Protein 7HLL (pdb70)

Solvent-accessible surface area: 9144 Å² total; per-residue (Å²): 51,164,45,90,146,46,55,40,123,0,13,2,26,109,79,0,5,13,24,101,12,58,15,35,199,89,82,27,63,2,104,28,3,140,81,94,58,143,59,91,117,45,179,59,18,1,60,67,45,1,5,0,0,0,35,51,131,23,71,71,31,106,10,0,3,22,0,28,6,64,150,16,82,12,3,18,0,0,0,0,49,42,92,9,93,33,79,36,148,30,72,20,4,33,126,65,0,1,3,0,0,37,18,143,137,139,57,27,36,0,0,32,74,116,96,54,90,17,167,39,170,56,87,9,52,49,0,0,0,12,0,20,44,122,62,7,32,0,4,0,20,4,47,60,43,174,12,45,108,20,46,54,12,70,159,20,110,9,80,20,46,0,6,0,0,3,13,0,6,82,42,196,82,61,33,3,54,25,34,2,86,13,20,120,113

Nearest PDB structures (foldseek):
  7hla-assembly1_B  TM=1.005E+00  e=4.750E-41  Mus musculus
  7hmz-assembly1_B  TM=1.005E+00  e=4.604E-40  Mus musculus
  3zo0-assembly1_B-2  TM=1.002E+00  e=6.953E-39  Mus musculus
  8ih4-assembly1_B  TM=9.624E-01  e=3.471E-22  Homo sapiens
  8hjt-assembly1_B  TM=9.440E-01  e=6.385E-22  Vicugna pacos

Sequence (185 aa):
HHHHHHMVHITLDRRNTANSWLIISKDRRQVRMMGDTHQNVSDNKERFSNYPMVLGAQRFSSSSGKMYWEVDVTQKEAWDLGVVCRRDSVQRKGQFSSLSPENGFWTIWLWQDSYEEAGTSPQTTLHIQVPPCQQIGIFVDYEAGVVSFYNITDHGSLIYTFSECVFAGPLRPFFNVGFNYSGGNAAPLKLCPL

Secondary structure (DSSP, 8-state):
---GGGB----B-GGGS-TTEEE-TTS-EEEE-SS--SPPP-TTS-SSSSEEEBS--BSSSEEEEEEE-TT-S-EEEEEEETT---SS-----GGGTEEEEEEETTEEEE--SS-EE---SS--SEEEEEEETTTTEEEEEETTTTTEEEEEE-S----S-EEEEEE----TTSS--PPEEEPP-

B-factor: mean 12.96, std 6.51, range [6.39, 53.27]

Radius of gyration: 15.18 Å; Cα contacts (8 Å, |Δi|>4): 465; chains: 1; bounding box: 38×35×40 Å

Foldseek 3Di:
DPQCVQEDDWFWDVLQFAQQWDADPRRFKI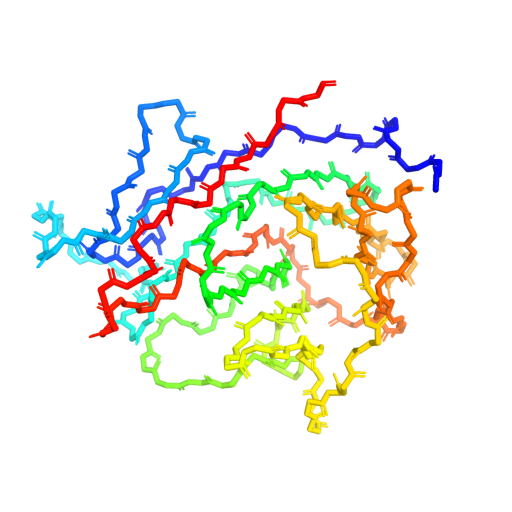WGHPDGNPDDHDQNYQHPAGKTWTPDWDQAAKYKFKKFQPQAQKKKWAKFASPAHRYDDDAQELVRTHFIWMHHPNFIWTRHVVIHGWDDPDDARMKMWMDHNVQQKIWIFRVVVVGHTTDIDGPRDNVHIMIIMIGQGDCPPVRSRDMMGTDDD

Structure (mmCIF, N/CA/C/O backbone):
data_7HLL
#
_entry.id   7HLL
#
_cell.length_a   95.378
_cell.length_b   95.378
_cell.length_c   45.818
_cell.angle_alpha   90.000
_cell.angle_beta   90.000
_cell.angle_gamma   90.000
#
_symmetry.space_group_name_H-M   'I 4'
#
loop_
_entity.id
_entity.type
_entity.pdbx_description
1 polymer 'E3 ubiquitin-protein ligase TRIM21'
2 non-polymer 1,2-ETHANEDIOL
3 non-polymer 4-[(2-methylsulfonylimidazol-1-yl)methyl]-1,3-thiazole
4 non-polymer 'SULFATE ION'
5 water water
#
loop_
_atom_site.group_PDB
_atom_site.id
_atom_site.type_symbol
_atom_site.label_atom_id
_atom_site.label_alt_id
_atom_site.label_comp_id
_atom_site.label_asym_id
_atom_site.label_entity_id
_atom_site.label_seq_id
_atom_site.pdbx_PDB_ins_code
_atom_site.Cartn_x
_atom_site.Cartn_y
_atom_site.Cartn_z
_atom_site.occupancy
_atom_site.B_iso_or_equiv
_atom_site.auth_seq_id
_atom_site.auth_comp_id
_atom_site.auth_asym_id
_atom_site.auth_atom_id
_atom_site.pdbx_PDB_model_num
ATOM 1 N N . HIS A 1 2 ? -13.382 -12.427 -9.925 1.00 37.77 8 HIS B N 1
ATOM 2 C CA . HIS A 1 2 ? -12.869 -13.231 -11.098 1.00 36.01 8 HIS B CA 1
ATOM 3 C C . HIS A 1 2 ? -11.689 -12.502 -11.751 1.00 33.48 8 HIS B C 1
ATOM 4 O O . HIS A 1 2 ? -11.478 -11.299 -11.457 1.00 33.92 8 HIS B O 1
ATOM 11 N N . HIS A 1 3 ? -10.975 -13.186 -12.642 1.00 31.47 9 HIS B N 1
ATOM 12 C CA . HIS A 1 3 ? -9.817 -12.624 -13.380 1.00 30.28 9 HIS B CA 1
ATOM 13 C C . HIS A 1 3 ? -10.039 -12.715 -14.895 1.00 26.85 9 HIS B C 1
ATOM 14 O O . HIS A 1 3 ? -9.044 -12.883 -15.617 1.00 28.00 9 HIS B O 1
ATOM 21 N N . HIS A 1 4 ? -11.282 -12.527 -15.376 1.00 21.18 10 HIS B N 1
ATOM 22 C CA . HIS A 1 4 ? -11.645 -12.682 -16.815 1.00 17.95 10 HIS B CA 1
ATOM 23 C C . HIS A 1 4 ? -11.615 -11.343 -17.557 1.00 19.36 10 HIS B C 1
ATOM 24 O O . HIS A 1 4 ? -11.769 -11.333 -18.795 1.00 17.17 10 HIS B O 1
ATOM 31 N N . HIS A 1 5 ? -11.358 -10.241 -16.865 1.00 20.86 11 HIS B N 1
ATOM 32 C CA . HIS A 1 5 ? -11.491 -8.878 -17.423 1.00 21.18 11 HIS B CA 1
ATOM 33 C C . HIS A 1 5 ? -10.615 -8.673 -18.658 1.00 19.82 11 HIS B C 1
ATOM 34 O O . HIS A 1 5 ? -11.072 -7.945 -19.549 1.00 21.87 11 HIS B O 1
ATOM 41 N N . HIS A 1 6 ? -9.426 -9.296 -18.749 1.00 19.44 12 HIS B N 1
ATOM 42 C CA . HIS A 1 6 ? -8.477 -9.127 -19.873 1.00 21.46 12 HIS B CA 1
ATOM 43 C C . HIS A 1 6 ? -9.016 -9.745 -21.170 1.00 19.50 12 HIS B C 1
ATOM 44 O O . HIS A 1 6 ? -8.441 -9.478 -22.216 1.00 22.08 12 HIS B O 1
ATOM 51 N N . HIS A 1 7 ? -10.088 -10.566 -21.145 1.00 16.39 13 HIS B N 1
ATOM 52 C CA . HIS A 1 7 ? -10.779 -11.100 -22.353 1.00 14.11 13 HIS B CA 1
ATOM 53 C C . HIS A 1 7 ? -11.874 -10.153 -22.826 1.00 13.02 13 HIS B C 1
ATOM 54 O O . HIS A 1 7 ? -12.661 -10.575 -23.673 1.00 12.68 13 HIS B O 1
ATOM 61 N N . MET A 1 8 ? -11.933 -8.936 -22.300 1.00 13.49 14 MET B N 1
ATOM 62 C CA . MET A 1 8 ? -12.975 -7.950 -22.676 1.00 14.71 14 MET B CA 1
ATOM 63 C C . MET A 1 8 ? -13.064 -7.820 -24.183 1.00 14.44 14 MET B C 1
ATOM 64 O O . MET A 1 8 ? -12.009 -7.619 -24.881 1.00 17.40 14 MET B O 1
ATOM 69 N N . VAL A 1 9 ? -14.269 -7.822 -24.706 1.00 12.64 15 VAL B N 1
ATOM 70 C CA . VAL A 1 9 ? -14.538 -7.560 -26.142 1.00 13.74 15 VAL B CA 1
ATOM 71 C C . VAL A 1 9 ? -15.513 -6.388 -26.210 1.00 13.29 15 VAL B C 1
ATOM 72 O O . VAL A 1 9 ? -16.402 -6.265 -25.358 1.00 14.28 15 VAL B O 1
ATOM 76 N N . HIS A 1 10 ? -15.420 -5.594 -27.270 1.00 13.39 16 HIS B N 1
ATOM 77 C CA . HIS A 1 10 ? -16.307 -4.441 -27.514 1.00 14.00 16 HIS B CA 1
ATOM 78 C C . HIS A 1 10 ? -17.527 -4.903 -28.303 1.00 13.38 16 HIS B C 1
ATOM 79 O O . HIS A 1 10 ? -17.429 -5.206 -29.489 1.00 19.12 16 HIS B O 1
ATOM 86 N N . ILE A 1 11 ? -18.646 -5.073 -27.616 1.00 11.12 17 ILE B N 1
ATOM 87 C CA . ILE A 1 11 ? -19.907 -5.536 -28.242 1.00 11.08 17 ILE B CA 1
ATOM 88 C C . ILE A 1 11 ? -20.696 -4.321 -28.759 1.00 11.01 17 ILE B C 1
ATOM 89 O O . ILE A 1 11 ? -20.785 -3.314 -28.089 1.00 11.63 17 ILE B O 1
ATOM 94 N N . THR A 1 12 ? -21.302 -4.507 -29.907 1.00 10.39 18 THR B N 1
ATOM 95 C CA . THR A 1 12 ? -22.285 -3.529 -30.438 1.00 11.69 18 THR B CA 1
ATOM 96 C C . THR A 1 12 ? -23.534 -4.285 -30.841 1.00 11.67 18 THR B C 1
ATOM 97 O O . THR A 1 12 ? -23.489 -5.500 -31.156 1.00 12.77 18 THR B O 1
ATOM 101 N N . LEU A 1 13 ? -24.667 -3.589 -30.820 1.00 10.37 19 LEU B N 1
ATOM 102 C CA . LEU A 1 13 ? -25.984 -4.202 -31.116 1.00 10.07 19 LEU B CA 1
ATOM 103 C C . LEU A 1 13 ? -26.237 -4.213 -32.613 1.00 10.70 19 LEU B C 1
ATOM 104 O O . LEU A 1 13 ? -25.919 -3.200 -33.308 1.00 12.23 19 LEU B O 1
ATOM 109 N N . ASP A 1 14 ? -26.837 -5.254 -33.125 1.00 9.39 20 ASP B N 1
ATOM 110 C CA . ASP A 1 14 ? -27.199 -5.404 -34.550 1.00 10.01 20 ASP B CA 1
ATOM 111 C C . ASP A 1 14 ? -28.692 -5.016 -34.728 1.00 10.73 20 ASP B C 1
ATOM 112 O O . ASP A 1 14 ? -29.587 -5.820 -34.454 1.00 10.15 20 ASP B O 1
ATOM 117 N N A ARG A 1 15 ? -28.907 -3.778 -35.211 0.25 11.46 21 ARG B N 1
ATOM 118 N N B ARG A 1 15 ? -28.940 -3.777 -35.182 0.25 11.97 21 ARG B N 1
ATOM 119 C CA A ARG A 1 15 ? -30.237 -3.154 -35.481 0.25 12.56 21 ARG B CA 1
ATOM 120 C CA B ARG A 1 15 ? -30.312 -3.211 -35.351 0.25 13.27 21 ARG B CA 1
ATOM 121 C C A ARG A 1 15 ? -31.144 -4.090 -36.261 0.25 11.97 21 ARG B C 1
ATOM 122 C C B ARG A 1 15 ? -31.167 -4.102 -36.256 0.25 12.45 21 ARG B C 1
ATOM 123 O O A ARG A 1 15 ? -32.369 -4.082 -36.020 0.25 11.94 21 ARG B O 1
ATOM 124 O O B ARG A 1 15 ? -32.400 -4.121 -36.069 0.25 12.27 21 ARG B O 1
ATOM 139 N N . ASN A 1 16 ? -30.575 -4.829 -37.203 1.00 11.20 22 ASN B N 1
ATOM 140 C CA . ASN A 1 16 ? -31.366 -5.655 -38.116 1.00 12.88 22 ASN B CA 1
ATOM 141 C C . ASN A 1 16 ? -32.054 -6.816 -37.420 1.00 10.93 22 ASN B C 1
ATOM 142 O O . ASN A 1 16 ? -33.041 -7.342 -37.944 1.00 11.15 22 ASN B O 1
ATOM 147 N N . THR A 1 17 ? -31.533 -7.244 -36.239 1.00 9.18 23 THR B N 1
ATOM 148 C CA . THR A 1 17 ? -32.077 -8.374 -35.467 1.00 9.24 23 THR B CA 1
ATOM 149 C C . THR A 1 17 ? -33.125 -7.896 -34.469 1.00 8.93 23 THR B C 1
ATOM 150 O O . THR A 1 17 ? -33.801 -8.743 -33.866 1.00 9.59 23 THR B O 1
ATOM 154 N N . ALA A 1 18 ? -33.193 -6.605 -34.230 1.00 9.24 24 ALA B N 1
ATOM 155 C CA . ALA A 1 18 ? -33.996 -6.054 -33.113 1.00 9.46 24 ALA B CA 1
ATOM 156 C C . ALA A 1 18 ? -35.483 -6.245 -33.392 1.00 9.23 24 ALA B C 1
ATOM 157 O O . ALA A 1 18 ? -35.976 -5.958 -34.528 1.00 10.66 24 ALA B O 1
ATOM 159 N N . ASN A 1 19 ? -36.242 -6.565 -32.380 1.00 9.06 25 ASN B N 1
ATOM 160 C CA . ASN A 1 19 ? -37.699 -6.355 -32.431 1.00 8.95 25 ASN B CA 1
ATOM 161 C C . ASN A 1 19 ? -37.989 -4.912 -32.866 1.00 8.27 25 ASN B C 1
ATOM 162 O O . ASN A 1 19 ? -37.289 -3.979 -32.527 1.00 8.49 25 ASN B O 1
ATOM 167 N N . SER A 1 20 ? -39.068 -4.775 -33.646 1.00 8.59 26 SER B N 1
ATOM 168 C CA . SER A 1 20 ? -39.431 -3.485 -34.275 1.00 8.94 26 SER B CA 1
ATOM 169 C C . SER A 1 20 ? -39.808 -2.410 -33.262 1.00 9.07 26 SER B C 1
ATOM 170 O O . SER A 1 20 ? -39.911 -1.238 -33.720 1.00 10.04 26 SER B O 1
ATOM 173 N N . TRP A 1 21 ? -40.017 -2.689 -31.996 1.00 8.23 27 TRP B N 1
ATOM 174 C CA . TRP A 1 21 ? -40.327 -1.664 -30.975 1.00 9.22 27 TRP B CA 1
ATOM 175 C C . TRP A 1 21 ? -39.076 -1.141 -30.262 1.00 8.41 27 TRP B C 1
ATOM 176 O O . TRP A 1 21 ? -39.196 -0.235 -29.454 1.00 9.37 27 TRP B O 1
ATOM 187 N N . LEU A 1 22 ? -37.902 -1.756 -30.539 1.00 8.57 28 LEU B N 1
ATOM 188 C CA . LEU A 1 22 ? -36.678 -1.340 -29.795 1.00 8.94 28 LEU B CA 1
ATOM 189 C C . LEU A 1 22 ? -36.056 -0.082 -30.407 1.00 9.42 28 LEU B C 1
ATOM 190 O O . LEU A 1 22 ? -36.060 0.120 -31.634 1.00 10.13 28 LEU B O 1
ATOM 195 N N . ILE A 1 23 ? -35.468 0.691 -29.539 1.00 9.38 29 ILE B N 1
ATOM 196 C CA . ILE A 1 23 ? -34.695 1.907 -29.888 1.00 10.96 29 ILE B CA 1
ATOM 197 C C . ILE A 1 23 ? -33.247 1.669 -29.462 1.00 10.76 29 ILE B C 1
ATOM 198 O O . ILE A 1 23 ? -32.966 1.548 -28.253 1.00 10.56 29 ILE B O 1
ATOM 203 N N . ILE A 1 24 ? -32.380 1.599 -30.441 1.00 12.76 30 ILE B N 1
ATOM 204 C CA . ILE A 1 24 ? -30.917 1.427 -30.205 1.00 13.01 30 ILE B CA 1
ATOM 205 C C . ILE A 1 24 ? -30.201 2.744 -30.381 1.00 13.48 30 ILE B C 1
ATOM 206 O O . ILE A 1 24 ? -30.475 3.494 -31.377 1.00 13.75 30 ILE B O 1
ATOM 211 N N . SER A 1 25 ? -29.311 3.105 -29.494 1.00 13.21 31 SER B N 1
ATOM 212 C CA . SER A 1 25 ? -28.605 4.390 -29.554 1.00 13.75 31 SER B CA 1
ATOM 213 C C . SER A 1 25 ? -27.693 4.453 -30.792 1.00 12.51 31 SER B C 1
ATOM 214 O O . SER A 1 25 ? -27.314 3.454 -31.365 1.00 12.29 31 SER B O 1
ATOM 217 N N . LYS A 1 26 ? -27.287 5.703 -31.122 1.00 15.12 32 LYS B N 1
ATOM 218 C CA . LYS A 1 26 ? -26.366 5.939 -32.261 1.00 14.31 32 LYS B CA 1
ATOM 219 C C . LYS A 1 26 ? -25.103 5.086 -32.125 1.00 13.44 32 LYS B C 1
ATOM 220 O O . LYS A 1 26 ? -24.647 4.572 -33.141 1.00 14.28 32 LYS B O 1
ATOM 226 N N . ASP A 1 27 ? -24.514 5.036 -30.938 1.00 13.57 33 ASP B N 1
ATOM 227 C CA . ASP A 1 27 ? -23.256 4.253 -30.765 1.00 13.15 33 ASP B CA 1
ATOM 228 C C . ASP A 1 27 ? -23.510 2.723 -30.770 1.00 12.15 33 ASP B C 1
ATOM 229 O O . ASP A 1 27 ? -22.518 1.958 -30.678 1.00 11.88 33 ASP B O 1
ATOM 234 N N . ARG A 1 28 ? -24.750 2.259 -30.862 1.00 11.05 34 ARG B N 1
ATOM 235 C CA . ARG A 1 28 ? -25.113 0.820 -30.839 1.00 11.02 34 ARG B CA 1
ATOM 236 C C . ARG A 1 28 ? -24.679 0.159 -29.528 1.00 9.52 34 ARG B C 1
ATOM 237 O O . ARG A 1 28 ? -24.507 -1.096 -29.533 1.00 10.77 34 ARG B O 1
ATOM 245 N N . ARG A 1 29 ? -24.629 0.886 -28.470 1.00 9.40 35 ARG B N 1
ATOM 246 C CA . ARG A 1 29 ? -24.238 0.347 -27.159 1.00 10.13 35 ARG B CA 1
ATOM 247 C C . ARG A 1 29 ? -25.384 0.305 -26.175 1.00 10.23 35 ARG B C 1
ATOM 248 O O . ARG A 1 29 ? -25.206 -0.248 -25.075 1.00 12.10 35 ARG B O 1
ATOM 256 N N . GLN A 1 30 ? -26.526 0.934 -26.448 1.00 9.42 36 GLN B N 1
ATOM 257 C CA . GLN A 1 30 ? -27.693 0.939 -25.549 1.00 10.61 36 GLN B CA 1
ATOM 258 C C . GLN A 1 30 ? -28.943 0.551 -26.306 1.00 9.63 36 GLN B C 1
ATOM 259 O O . GLN A 1 30 ? -29.073 0.834 -27.520 1.00 10.57 36 GLN B O 1
ATOM 265 N N . VAL A 1 31 ? -29.899 -0.018 -25.591 1.00 9.08 37 VAL B N 1
ATOM 266 C CA . VAL A 1 31 ? -31.193 -0.408 -26.210 1.00 9.14 37 VAL B CA 1
ATOM 267 C C . VAL A 1 31 ? -32.274 -0.261 -25.153 1.00 9.19 37 VAL B C 1
ATOM 268 O O . VAL A 1 31 ? -32.089 -0.626 -23.980 1.00 8.81 37 VAL B O 1
ATOM 272 N N . ARG A 1 32 ? -33.422 0.262 -25.569 1.00 8.99 38 ARG B N 1
ATOM 273 C CA . ARG A 1 32 ? -34.607 0.322 -24.710 1.00 9.43 38 ARG B CA 1
ATOM 274 C C . ARG A 1 32 ? -35.866 0.018 -25.533 1.00 9.40 38 ARG B C 1
ATOM 275 O O . ARG A 1 32 ? -35.874 0.103 -26.748 1.00 9.43 38 ARG B O 1
ATOM 283 N N A MET A 1 33 ? -36.917 -0.265 -24.773 0.25 8.97 39 MET B N 1
ATOM 284 N N B MET A 1 33 ? -36.938 -0.404 -24.861 0.25 10.41 39 MET B N 1
ATOM 285 C CA A MET A 1 33 ? -38.281 -0.521 -25.288 0.25 9.42 39 MET B CA 1
ATOM 286 C CA B MET A 1 33 ? -38.218 -0.669 -25.578 0.25 11.69 39 MET B CA 1
ATOM 287 C C A MET A 1 33 ? -38.920 0.825 -25.676 0.25 9.48 39 MET B C 1
ATOM 288 C C B MET A 1 33 ? -39.005 0.632 -25.666 0.25 10.93 39 MET B C 1
ATOM 289 O O A MET A 1 33 ? -38.899 1.783 -24.900 0.25 9.54 39 MET B O 1
ATOM 290 O O B MET A 1 33 ? -39.302 1.226 -24.582 0.25 10.71 39 MET B O 1
ATOM 299 N N . GLY A 1 34 ? -39.338 0.965 -26.920 1.00 10.90 40 GLY B N 1
ATOM 300 C CA . GLY A 1 34 ? -40.142 2.145 -27.284 1.00 12.67 40 GLY B CA 1
ATOM 301 C C . GLY A 1 34 ? -41.595 1.919 -26.921 1.00 12.72 40 GLY B C 1
ATOM 302 O O . GLY A 1 34 ? -41.984 0.872 -26.479 1.00 12.90 40 GLY B O 1
ATOM 303 N N . ASP A 1 35 ? -42.380 3.010 -26.983 1.00 15.86 41 ASP B N 1
ATOM 304 C CA . ASP A 1 35 ? -43.828 2.926 -26.611 1.00 17.29 41 ASP B CA 1
ATOM 305 C C . ASP A 1 35 ? -44.650 2.542 -27.866 1.00 15.56 41 ASP B C 1
ATOM 306 O O . ASP A 1 35 ? -45.897 2.426 -27.702 1.00 15.70 41 ASP B O 1
ATOM 311 N N . THR A 1 36 ? -44.052 2.307 -29.024 1.00 12.85 42 THR B N 1
ATOM 312 C CA . THR A 1 36 ? -44.759 1.993 -30.292 1.00 12.82 42 THR B CA 1
ATOM 313 C C . THR A 1 36 ? -43.796 1.318 -31.270 1.00 10.76 42 THR B C 1
ATOM 314 O O . THR A 1 36 ? -42.509 1.319 -31.055 1.00 10.49 42 THR B O 1
ATOM 318 N N . HIS A 1 37 ? -44.281 0.840 -32.403 1.00 11.04 43 HIS B N 1
ATOM 319 C CA . HIS A 1 37 ? -43.463 0.361 -33.522 1.00 10.36 43 HIS B CA 1
ATOM 320 C C . HIS A 1 37 ? -42.530 1.491 -33.965 1.00 10.05 43 HIS B C 1
ATOM 321 O O . HIS A 1 37 ? -42.987 2.665 -34.156 1.00 10.32 43 HIS B O 1
ATOM 328 N N . GLN A 1 38 ? -41.254 1.203 -34.194 1.00 9.57 44 GLN B N 1
ATOM 329 C CA . GLN A 1 38 ? -40.230 2.225 -34.488 1.00 9.46 44 GLN B CA 1
ATOM 330 C C . GLN A 1 38 ? -40.073 2.501 -35.978 1.00 10.37 44 GLN B C 1
ATOM 331 O O . GLN A 1 38 ? -39.043 3.128 -36.365 1.00 11.93 44 GLN B O 1
ATOM 337 N N . ASN A 1 39 ? -41.014 2.077 -36.811 1.00 10.30 45 ASN B N 1
ATOM 338 C CA . ASN A 1 39 ? -41.100 2.506 -38.226 1.00 10.13 45 ASN B CA 1
ATOM 339 C C . ASN A 1 39 ? -39.989 1.910 -39.058 1.00 10.68 45 ASN B C 1
ATOM 340 O O . ASN A 1 39 ? -39.557 2.493 -40.046 1.00 12.56 45 ASN B O 1
ATOM 345 N N . VAL A 1 40 ? -39.572 0.687 -38.758 1.00 12.75 46 VAL B N 1
ATOM 346 C CA . VAL A 1 40 ? -38.595 -0.114 -39.542 1.00 13.54 46 VAL B CA 1
ATOM 347 C C . VAL A 1 40 ? -39.347 -1.145 -40.386 1.00 13.42 46 VAL B C 1
ATOM 348 O O . VAL A 1 40 ? -40.426 -1.578 -40.021 1.00 12.92 46 VAL B O 1
ATOM 352 N N . SER A 1 41 ? -38.766 -1.574 -41.493 1.00 14.17 47 SER B N 1
ATOM 353 C CA . SER A 1 41 ? -39.327 -2.668 -42.300 1.00 14.92 47 SER B CA 1
ATOM 354 C C . SER A 1 41 ? -39.116 -4.007 -41.604 1.00 12.39 47 SER B C 1
ATOM 355 O O . SER A 1 41 ? -38.146 -4.127 -40.786 1.00 13.50 47 SER B O 1
ATOM 358 N N . ASP A 1 42 ? -39.941 -4.979 -41.865 1.00 14.22 48 ASP B N 1
ATOM 359 C CA . ASP A 1 42 ? -39.785 -6.330 -41.294 1.00 13.97 48 ASP B CA 1
ATOM 360 C C . ASP A 1 42 ? -38.674 -7.047 -42.053 1.00 14.38 48 ASP B C 1
ATOM 361 O O . ASP A 1 42 ? -38.424 -6.739 -43.249 1.00 14.79 48 ASP B O 1
ATOM 366 N N . ASN A 1 43 ? -38.035 -8.036 -41.426 1.00 12.89 49 ASN B N 1
ATOM 367 C CA . ASN A 1 43 ? -37.081 -8.944 -42.078 1.00 13.26 49 ASN B CA 1
ATOM 368 C C . ASN A 1 43 ? -37.033 -10.222 -41.259 1.00 12.34 49 ASN B C 1
ATOM 369 O O . ASN A 1 43 ? -37.572 -10.306 -40.136 1.00 13.08 49 ASN B O 1
ATOM 37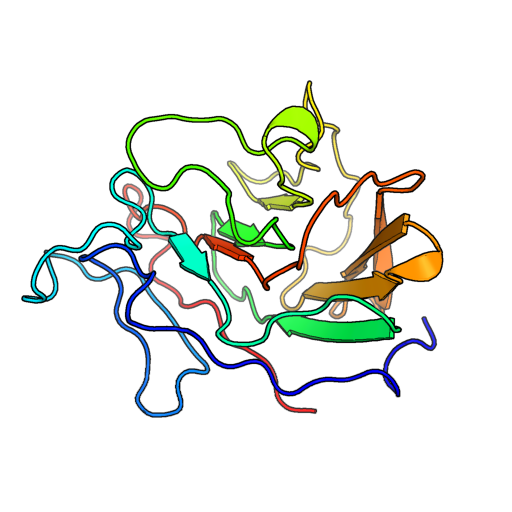4 N N . LYS A 1 44 ? -36.482 -11.253 -41.857 1.00 13.33 50 LYS B N 1
ATOM 375 C CA . LYS A 1 44 ? -36.489 -12.597 -41.252 1.00 13.97 50 LYS B CA 1
ATOM 376 C C . LYS A 1 44 ? -35.581 -12.659 -40.012 1.00 13.08 50 LYS B C 1
ATOM 377 O O . LYS A 1 44 ? -35.763 -13.638 -39.263 1.00 14.07 50 LYS B O 1
ATOM 383 N N . GLU A 1 45 ? -34.667 -11.743 -39.838 1.00 12.26 51 GLU B N 1
ATOM 384 C CA . GLU A 1 45 ? -33.765 -11.756 -38.654 1.00 12.16 51 GLU B CA 1
ATOM 385 C C . GLU A 1 45 ? -34.462 -11.217 -37.401 1.00 11.28 51 GLU B C 1
ATOM 386 O O . GLU A 1 45 ? -33.983 -11.515 -36.263 1.00 12.53 51 GLU B O 1
ATOM 392 N N . ARG A 1 46 ? -35.494 -10.372 -37.504 1.00 10.37 52 ARG B N 1
ATOM 393 C CA . ARG A 1 46 ? -36.046 -9.692 -36.299 1.00 10.09 52 ARG B CA 1
ATOM 394 C C . ARG A 1 46 ? -36.757 -10.651 -35.387 1.00 10.16 52 ARG B C 1
ATOM 395 O O . ARG A 1 46 ? -37.615 -11.447 -35.795 1.00 10.53 52 ARG B O 1
ATOM 403 N N . PHE A 1 47 ? -36.477 -10.571 -34.100 1.00 9.32 53 PHE B N 1
ATOM 404 C CA . PHE A 1 47 ? -37.307 -11.256 -33.092 1.00 9.24 53 PHE B CA 1
ATOM 405 C C . PHE A 1 47 ? -38.694 -10.605 -33.085 1.00 10.33 53 PHE B C 1
ATOM 406 O O . PHE A 1 47 ? -38.851 -9.431 -32.782 1.00 11.56 53 PHE B O 1
ATOM 414 N N . SER A 1 48 ? -39.724 -11.376 -33.373 1.00 10.00 54 SER B N 1
ATOM 415 C CA . SER A 1 48 ? -41.088 -10.830 -33.588 1.00 11.45 54 SER B CA 1
ATOM 416 C C . SER A 1 48 ? -41.911 -10.797 -32.310 1.00 11.49 54 SER B C 1
ATOM 417 O O . SER A 1 48 ? -42.761 -9.892 -32.209 1.00 13.70 54 SER B O 1
ATOM 420 N N . ASN A 1 49 ? -41.717 -11.705 -31.355 0.46 10.09 55 ASN B N 1
ATOM 421 C CA . ASN A 1 49 ? -42.676 -11.904 -30.235 0.46 9.96 55 ASN B CA 1
ATOM 422 C C . ASN A 1 49 ? -42.164 -11.379 -28.892 0.46 9.43 55 ASN B C 1
ATOM 423 O O . ASN A 1 49 ? -42.916 -11.468 -27.889 0.46 9.17 55 ASN B O 1
ATOM 428 N N . TYR A 1 50 ? -40.913 -10.907 -28.837 1.00 9.21 56 TYR B N 1
ATOM 429 C CA . TYR A 1 50 ? -40.298 -10.448 -27.566 1.00 9.34 56 TYR B CA 1
ATOM 430 C C . TYR A 1 50 ? -39.335 -9.309 -27.862 1.00 8.35 56 TYR B C 1
ATOM 431 O O . TYR A 1 50 ? -38.850 -9.188 -28.969 1.00 8.70 56 TYR B O 1
ATOM 440 N N . PRO A 1 51 ? -39.058 -8.458 -26.850 1.00 8.38 57 PRO B N 1
ATOM 441 C CA . PRO A 1 51 ? -38.182 -7.301 -27.026 1.00 8.63 57 PRO B CA 1
ATOM 442 C C . PRO A 1 51 ? -36.667 -7.613 -27.025 1.00 7.07 57 PRO B C 1
ATOM 443 O O . PRO A 1 51 ? -35.906 -7.107 -26.224 1.00 8.07 57 PRO B O 1
ATOM 447 N N . MET A 1 52 ? -36.287 -8.471 -27.987 1.00 7.32 58 MET B N 1
ATOM 448 C CA . MET A 1 52 ? -34.955 -9.089 -28.061 1.00 6.76 58 MET B CA 1
ATOM 449 C C . MET A 1 52 ? -34.154 -8.484 -29.198 1.00 7.19 58 MET B C 1
ATOM 450 O O . MET A 1 52 ? -34.674 -8.012 -30.244 1.00 7.95 58 MET B O 1
ATOM 455 N N . VAL A 1 53 ? -32.822 -8.542 -29.038 1.00 7.26 59 VAL B N 1
ATOM 456 C CA . VAL A 1 53 ? -31.833 -8.082 -30.043 1.00 7.58 59 VAL B CA 1
ATOM 457 C C . VAL A 1 53 ? -30.542 -8.888 -29.837 1.00 7.52 59 VAL B C 1
ATOM 458 O O . VAL A 1 53 ? -30.238 -9.272 -28.677 1.00 7.98 59 VAL B O 1
ATOM 462 N N . LEU A 1 54 ? -29.759 -9.052 -30.894 1.00 7.37 60 LEU B N 1
ATOM 463 C CA . LEU A 1 54 ? -28.440 -9.713 -30.819 1.00 7.53 60 LEU B CA 1
ATOM 464 C C . LEU A 1 54 ? -27.311 -8.721 -30.919 1.00 7.70 60 LEU B C 1
ATOM 465 O O . LEU A 1 54 ? -27.422 -7.645 -31.628 1.00 9.08 60 LEU B O 1
ATOM 470 N N . GLY A 1 55 ? -26.154 -9.045 -30.340 1.00 8.37 61 GLY B N 1
ATOM 471 C CA . GLY A 1 55 ? -24.871 -8.394 -30.708 1.00 8.44 61 GLY B CA 1
ATOM 472 C C . GLY A 1 55 ? -24.492 -8.691 -32.147 1.00 8.67 61 GLY B C 1
ATOM 473 O O . GLY A 1 55 ? -24.817 -9.742 -32.673 1.00 9.22 61 GLY B O 1
ATOM 474 N N . ALA A 1 56 ? -23.736 -7.788 -32.764 1.00 9.36 62 ALA B N 1
ATOM 475 C CA . ALA A 1 56 ? -23.234 -7.975 -34.142 1.00 10.53 62 ALA B CA 1
ATOM 476 C C . ALA A 1 56 ? -22.104 -9.010 -34.197 1.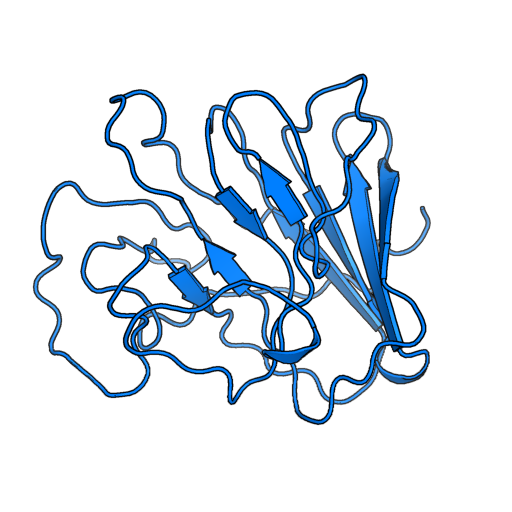00 11.54 62 ALA B C 1
ATOM 477 O O . ALA A 1 56 ? -21.946 -9.714 -35.201 1.00 14.40 62 ALA B O 1
ATOM 479 N N . GLN A 1 57 ? -21.369 -9.132 -33.116 1.00 10.87 63 GLN B N 1
ATOM 480 C CA . GLN A 1 57 ? -20.172 -10.002 -33.070 1.00 11.51 63 GLN B CA 1
ATOM 481 C C . GLN A 1 57 ? -20.591 -11.481 -33.071 1.00 12.01 63 GLN B C 1
ATOM 482 O O . GLN A 1 57 ? -21.611 -11.897 -32.431 1.00 12.34 63 GLN B O 1
ATOM 488 N N . ARG A 1 58 ? -19.837 -12.310 -33.779 1.00 12.13 64 ARG B N 1
ATOM 489 C CA . ARG A 1 58 ? -19.998 -13.763 -33.806 1.00 11.40 64 ARG B CA 1
ATOM 490 C C . ARG A 1 58 ? -18.749 -14.417 -33.251 1.00 11.06 64 ARG B C 1
ATOM 491 O O . ARG A 1 58 ? -17.617 -13.999 -33.613 1.00 13.86 64 ARG B O 1
ATOM 499 N N . PHE A 1 59 ? -18.899 -15.368 -32.372 1.00 9.88 65 PHE B N 1
ATOM 500 C CA . PHE A 1 59 ? -17.755 -16.066 -31.744 1.00 10.71 65 PHE B CA 1
ATOM 501 C C . PHE A 1 59 ? -17.820 -17.554 -32.021 1.00 10.21 65 PHE B C 1
ATOM 502 O O . PHE A 1 59 ? -18.833 -18.222 -31.796 1.00 10.19 65 PHE B O 1
ATOM 510 N N A SER A 1 60 ? -16.692 -18.117 -32.475 0.25 10.64 66 SER B N 1
ATOM 511 N N B SER A 1 60 ? -16.690 -18.117 -32.464 0.25 10.27 66 SER B N 1
ATOM 512 C CA A SER A 1 60 ? -16.568 -19.556 -32.822 0.25 11.04 66 SER B CA 1
ATOM 513 C CA B SER A 1 60 ? -16.547 -19.563 -32.774 0.25 10.40 66 SER B CA 1
ATOM 514 C C A SER A 1 60 ? -15.345 -20.207 -32.147 0.25 10.80 66 SER B C 1
ATOM 515 C C B SER A 1 60 ? -15.276 -20.149 -32.162 0.25 10.49 66 SER B C 1
ATOM 516 O O A SER A 1 60 ? -15.164 -21.439 -32.295 0.25 10.34 66 SER B O 1
ATOM 517 O O B SER A 1 60 ? -14.857 -21.225 -32.580 0.25 9.23 66 SER B O 1
ATOM 522 N N A SER A 1 61 ? -14.598 -19.439 -31.351 0.25 10.32 67 SER B N 1
ATOM 523 N N B SER A 1 61 ? -14.692 -19.466 -31.194 0.25 10.86 67 SER B N 1
ATOM 524 C CA A SER A 1 61 ? -13.417 -19.921 -30.585 0.25 10.59 67 SER B CA 1
ATOM 525 C CA B SER A 1 61 ? -13.405 -19.870 -30.590 0.25 11.91 67 SER B CA 1
ATOM 526 C C A SER A 1 61 ? -13.116 -18.937 -29.450 0.25 10.63 67 SER B C 1
ATOM 527 C C B SER A 1 61 ? -13.030 -18.856 -29.515 0.25 11.40 67 SER B C 1
ATOM 528 O O A SER A 1 61 ? -13.759 -17.913 -29.381 0.25 11.34 67 SER B O 1
ATOM 529 O O B SER A 1 61 ? -13.497 -17.702 -29.600 0.25 11.92 67 SER B O 1
ATOM 534 N N . GLY A 1 62 ? -12.147 -19.245 -28.599 1.00 12.60 68 GLY B N 1
ATOM 535 C CA . GLY A 1 62 ? -11.579 -18.254 -27.690 1.00 13.08 68 GLY B CA 1
ATOM 536 C C . GLY A 1 62 ? -12.386 -18.020 -26.414 1.00 10.76 68 GLY B C 1
ATOM 537 O O . GLY A 1 62 ? -13.365 -18.707 -26.135 1.00 11.94 68 GLY B O 1
ATOM 538 N N . LYS A 1 63 ? -11.900 -17.048 -25.684 1.00 10.73 69 LYS B N 1
ATOM 539 C CA . LYS A 1 63 ? -12.476 -16.558 -24.424 1.00 10.63 69 LYS B CA 1
ATOM 540 C C . LYS A 1 63 ? -12.919 -15.134 -24.645 1.00 10.53 69 LYS B C 1
ATOM 541 O O . LYS A 1 63 ? -12.124 -14.331 -25.126 1.00 12.16 69 LYS B O 1
ATOM 547 N N . MET A 1 64 ? -14.123 -14.805 -24.205 1.00 9.84 70 MET B N 1
ATOM 548 C CA . MET A 1 64 ? -14.741 -13.477 -24.412 1.00 9.87 70 MET B CA 1
ATOM 549 C C . MET A 1 64 ? -15.405 -13.026 -23.122 1.00 9.59 70 MET B C 1
ATOM 550 O O . MET A 1 64 ? -15.976 -13.872 -22.407 1.00 10.29 70 MET B O 1
ATOM 555 N N . TYR A 1 65 ? -15.336 -11.737 -22.831 1.00 9.60 71 TYR B N 1
ATOM 556 C CA . TYR A 1 65 ? -15.967 -11.169 -21.620 1.00 9.60 71 TYR B CA 1
ATOM 557 C C . TYR A 1 65 ? -16.607 -9.842 -21.998 1.00 9.51 71 TYR B C 1
ATOM 558 O O . TYR A 1 65 ? -15.978 -9.020 -22.702 1.00 10.55 71 TYR B O 1
ATOM 567 N N . TRP A 1 66 ? -17.790 -9.559 -21.468 1.00 8.49 72 TRP B N 1
ATOM 568 C CA . TRP A 1 66 ? -18.389 -8.198 -21.566 1.00 8.87 72 TRP B CA 1
ATOM 569 C C . TRP A 1 66 ? -19.267 -7.954 -20.341 1.00 8.43 72 TRP B C 1
ATOM 570 O O . TRP A 1 66 ? -19.599 -8.881 -19.605 1.00 9.40 72 TRP B O 1
ATOM 581 N N . GLU A 1 67 ? -19.658 -6.688 -20.212 1.00 8.89 73 GLU B N 1
ATOM 582 C CA . GLU A 1 67 ? -20.512 -6.241 -19.081 1.00 8.85 73 GLU B CA 1
ATOM 583 C C . GLU A 1 67 ? -21.727 -5.465 -19.555 1.00 8.74 73 GLU B C 1
ATOM 584 O O . GLU A 1 67 ? -21.652 -4.754 -20.538 1.00 9.00 73 GLU B O 1
ATOM 590 N N . VAL A 1 68 ? -22.831 -5.643 -18.843 1.00 8.43 74 VAL B N 1
ATOM 591 C CA . VAL A 1 68 ? -24.115 -5.011 -19.184 1.00 8.33 74 VAL B CA 1
ATOM 592 C C . VAL A 1 68 ? -24.651 -4.349 -17.939 1.00 8.28 74 VAL B C 1
ATOM 593 O O . VAL A 1 68 ? -24.772 -4.965 -16.858 1.00 9.50 74 VAL B O 1
ATOM 597 N N . ASP A 1 69 ? -25.076 -3.095 -18.094 1.00 8.60 75 ASP B N 1
ATOM 598 C CA . ASP A 1 69 ? -25.764 -2.307 -17.056 1.00 9.11 75 ASP B CA 1
ATOM 599 C C . ASP A 1 69 ? -27.256 -2.558 -17.113 1.00 8.47 75 ASP B C 1
ATOM 600 O O . ASP A 1 69 ? -27.871 -2.405 -18.207 1.00 9.32 75 ASP B O 1
ATOM 605 N N . VAL A 1 70 ? -27.841 -2.950 -15.978 1.00 8.40 76 VAL B N 1
ATOM 606 C CA . VAL A 1 70 ? -29.292 -3.293 -15.820 1.00 9.00 76 VAL B CA 1
ATOM 607 C C . VAL A 1 70 ? -29.968 -2.390 -14.772 1.00 9.12 76 VAL B C 1
ATOM 608 O O . VAL A 1 70 ? -31.042 -2.741 -14.263 1.00 9.92 76 VAL B O 1
ATOM 612 N N . THR A 1 71 ? -29.347 -1.265 -14.434 1.00 9.14 77 THR B N 1
ATOM 613 C CA . THR A 1 71 ? -29.857 -0.353 -13.388 1.00 10.08 77 THR B CA 1
ATOM 614 C C . THR A 1 71 ? -31.344 -0.034 -13.586 1.00 9.81 77 THR B C 1
ATOM 615 O O . THR A 1 71 ? -31.765 0.353 -14.672 1.00 10.43 77 THR B O 1
ATOM 619 N N . GLN A 1 72 ? -32.092 -0.107 -12.497 0.50 9.76 78 GLN B N 1
ATOM 620 C CA . GLN A 1 72 ? -33.525 0.279 -12.407 0.50 9.68 78 GLN B CA 1
ATOM 621 C C . GLN A 1 72 ? -34.436 -0.560 -13.307 0.50 10.19 78 GLN B C 1
ATOM 622 O O . GLN A 1 72 ? -35.600 -0.157 -13.491 0.50 11.98 78 GLN B O 1
ATOM 628 N N . LYS A 1 73 ? -33.998 -1.720 -13.796 1.00 10.37 79 LYS B N 1
ATOM 629 C CA . LYS A 1 73 ? -34.925 -2.592 -14.533 1.00 9.43 79 LYS B CA 1
ATOM 630 C C . LYS A 1 73 ? -35.632 -3.587 -13.612 1.00 8.78 79 LYS B C 1
ATOM 631 O O . LYS A 1 73 ? -34.990 -4.121 -12.668 1.00 10.44 79 LYS B O 1
ATOM 637 N N . GLU A 1 74 ? -36.853 -3.940 -13.963 1.00 7.99 80 GLU B N 1
ATOM 638 C CA . GLU A 1 74 ? -37.666 -4.964 -13.282 1.00 8.07 80 GLU B CA 1
ATOM 639 C C . GLU A 1 74 ? -37.590 -6.314 -13.976 1.00 7.78 80 GLU B C 1
ATOM 640 O O . GLU A 1 74 ? -37.967 -7.312 -13.367 1.00 8.72 80 GLU B O 1
ATOM 646 N N . ALA A 1 75 ? -37.265 -6.366 -15.262 1.00 7.91 81 ALA B N 1
ATOM 647 C CA . ALA A 1 75 ? -37.274 -7.613 -16.025 1.00 7.77 81 ALA B CA 1
ATOM 648 C C . ALA A 1 75 ? -36.296 -7.472 -17.173 1.00 7.63 81 ALA B C 1
ATOM 649 O O . ALA A 1 75 ? -36.244 -6.420 -17.860 1.00 8.20 81 ALA B O 1
ATOM 651 N N . TRP A 1 76 ? -35.554 -8.548 -17.464 1.00 7.33 82 TRP B N 1
ATOM 652 C CA . TRP A 1 76 ? -34.592 -8.626 -18.601 1.00 7.06 82 TRP B CA 1
ATOM 653 C C . TRP A 1 76 ? -34.089 -10.054 -18.689 1.00 7.42 82 TRP B C 1
ATOM 654 O O . TRP A 1 76 ? -34.174 -10.829 -17.707 1.00 7.88 82 TRP B O 1
ATOM 665 N N . ASP A 1 77 ? -33.563 -10.395 -19.847 1.00 7.15 83 ASP B N 1
ATOM 666 C CA . ASP A 1 77 ? -32.785 -11.627 -20.049 1.00 7.55 83 ASP B CA 1
ATOM 667 C C . ASP A 1 77 ? -31.434 -11.248 -20.636 1.00 7.18 83 ASP B C 1
ATOM 668 O O . ASP A 1 77 ? -31.387 -10.359 -21.513 1.00 7.75 83 ASP B O 1
ATOM 673 N N . LEU A 1 78 ? -30.371 -11.957 -20.272 1.00 6.57 84 LEU B N 1
ATOM 674 C CA . LEU A 1 78 ? -29.009 -11.710 -20.814 1.00 7.17 84 LEU B CA 1
ATOM 675 C C . LEU A 1 78 ? -28.289 -13.032 -21.006 1.00 6.67 84 LEU B C 1
ATOM 676 O O . LEU A 1 78 ? -28.398 -13.941 -20.187 1.00 6.95 84 LEU B O 1
ATOM 681 N N . GLY A 1 79 ? -27.446 -13.067 -22.033 1.00 6.43 85 GLY B N 1
ATOM 682 C CA . GLY A 1 79 ? -26.478 -14.176 -22.173 1.00 6.73 85 GLY B CA 1
ATOM 683 C C . GLY A 1 79 ? -25.943 -14.250 -23.579 1.00 6.70 85 GLY B C 1
ATOM 684 O O . GLY A 1 79 ? -25.546 -13.221 -24.153 1.00 7.16 85 GLY B O 1
ATOM 685 N N A VAL A 1 80 ? -25.891 -15.476 -24.094 0.25 6.84 86 VAL B N 1
ATOM 686 N N B VAL A 1 80 ? -25.935 -15.444 -24.133 0.25 7.01 86 VAL B N 1
ATOM 687 C CA A VAL A 1 80 ? -25.500 -15.767 -25.502 0.25 6.92 86 VAL B CA 1
ATOM 688 C CA B VAL A 1 80 ? -25.340 -15.686 -25.473 0.25 7.17 86 VAL B CA 1
ATOM 689 C C A VAL A 1 80 ? -26.480 -16.746 -26.126 0.25 7.12 86 VAL B C 1
ATOM 690 C C B VAL A 1 80 ? -26.230 -16.776 -26.110 0.25 7.36 86 VAL B C 1
ATOM 691 O O A VAL A 1 80 ? -27.234 -17.473 -25.444 0.25 7.36 86 VAL B O 1
ATOM 692 O O B VAL A 1 80 ? -26.803 -17.567 -25.345 0.25 8.14 86 VAL B O 1
ATOM 699 N N . CYS A 1 81 ? -26.417 -16.771 -27.445 1.00 7.87 87 CYS B N 1
ATOM 700 C CA . CYS A 1 81 ? -27.226 -17.728 -28.156 1.00 8.25 87 CYS B CA 1
ATOM 701 C C . CYS A 1 81 ? -26.567 -18.146 -29.452 1.00 7.81 87 CYS B C 1
ATOM 702 O O . CYS A 1 81 ? -25.683 -17.459 -29.975 1.00 7.90 87 CYS B O 1
ATOM 705 N N A ARG A 1 82 ? -27.006 -19.278 -29.970 0.25 8.03 88 ARG B N 1
ATOM 706 N N B ARG A 1 82 ? -26.966 -19.310 -29.960 0.25 7.71 88 ARG B N 1
ATOM 707 C CA A ARG A 1 82 ? -26.573 -19.657 -31.327 0.25 8.56 88 ARG B CA 1
ATOM 708 C CA B ARG A 1 82 ? -26.528 -19.758 -31.307 0.25 8.11 88 ARG B CA 1
ATOM 709 C C A ARG A 1 82 ? -27.004 -18.613 -32.358 0.25 8.33 88 ARG B C 1
ATOM 710 C C B ARG A 1 82 ? -27.044 -18.784 -32.383 0.25 8.26 88 ARG B C 1
ATOM 711 O O A ARG A 1 82 ? -28.055 -17.972 -32.263 0.25 7.58 88 ARG B O 1
ATOM 712 O O B ARG A 1 82 ? -28.221 -18.348 -32.302 0.25 8.63 88 ARG B O 1
ATOM 727 N N . ASP A 1 83 ? -26.214 -18.496 -33.408 1.00 9.06 89 ASP B N 1
ATOM 728 C CA . ASP A 1 83 ? -26.599 -17.600 -34.512 1.00 10.47 89 ASP B CA 1
ATOM 729 C C . ASP A 1 83 ? -27.907 -18.059 -35.112 1.00 10.45 89 ASP B C 1
ATOM 730 O O . ASP A 1 83 ? -28.668 -17.181 -35.637 1.00 14.20 89 ASP B O 1
ATOM 735 N N . SER A 1 84 ? -28.221 -19.329 -35.110 1.00 9.96 90 SER B N 1
ATOM 736 C CA . SER A 1 84 ? -29.414 -19.857 -35.832 1.00 12.01 90 SER B CA 1
ATOM 737 C C . 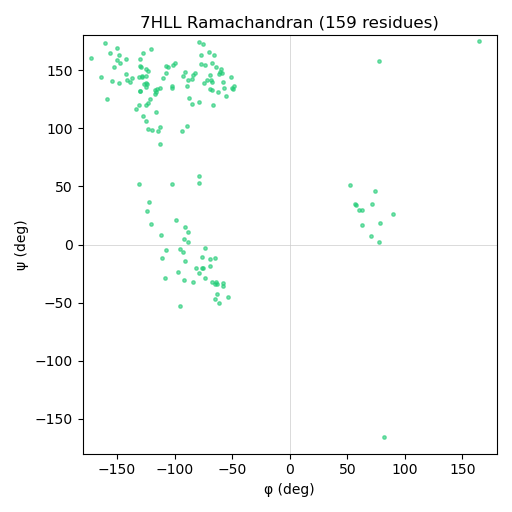SER A 1 84 ? -30.634 -20.077 -34.926 1.00 10.33 90 SER B C 1
ATOM 738 O O . SER A 1 84 ? -31.538 -20.790 -35.330 1.00 11.82 90 SER B O 1
ATOM 741 N N . VAL A 1 85 ? -30.710 -19.435 -33.758 1.00 9.97 91 VAL B N 1
ATOM 742 C CA . VAL A 1 85 ? -31.948 -19.547 -32.958 1.00 9.46 91 VAL B CA 1
ATOM 743 C C . VAL A 1 85 ? -33.140 -19.032 -33.770 1.00 9.34 91 VAL B C 1
ATOM 744 O O . VAL A 1 85 ? -33.036 -18.095 -34.579 1.00 10.00 91 VAL B O 1
ATOM 748 N N . GLN A 1 86 ? -34.269 -19.651 -33.516 1.00 10.15 92 GLN B N 1
ATOM 749 C CA . GLN A 1 86 ? -35.616 -19.207 -33.971 1.00 11.87 92 GLN B CA 1
ATOM 750 C C . GLN A 1 86 ? -35.826 -17.721 -33.660 1.00 10.46 92 GLN B C 1
ATOM 751 O O . GLN A 1 86 ? -35.566 -17.274 -32.553 1.00 11.89 92 GLN B O 1
ATOM 757 N N . ARG A 1 87 ? -36.385 -16.998 -34.609 1.00 9.91 93 ARG B N 1
ATOM 758 C CA . ARG A 1 87 ? -36.678 -15.539 -34.451 1.00 9.69 93 ARG B CA 1
ATOM 759 C C . ARG A 1 87 ? -38.169 -15.287 -34.312 1.00 10.29 93 ARG B C 1
ATOM 760 O O . ARG A 1 87 ? -38.527 -14.264 -33.727 1.00 10.53 93 ARG B O 1
ATOM 768 N N . LYS A 1 88 ? -39.031 -16.122 -34.887 1.00 10.74 94 LYS B N 1
ATOM 769 C CA . LYS A 1 88 ? -40.483 -15.829 -35.030 1.00 10.51 94 LYS B CA 1
ATOM 770 C C . LYS A 1 88 ? -41.298 -16.718 -34.119 1.00 11.29 94 LYS B C 1
ATOM 771 O O . LYS A 1 88 ? -40.929 -17.916 -33.908 1.00 13.13 94 LYS B O 1
ATOM 777 N N . GLY A 1 89 ? -42.364 -16.192 -33.556 1.00 11.41 95 GLY B N 1
ATOM 778 C CA . GLY A 1 89 ? -43.262 -16.971 -32.718 1.00 12.15 95 GLY B CA 1
ATOM 779 C C . GLY A 1 89 ? -42.760 -17.113 -31.283 1.00 13.26 95 GLY B C 1
ATOM 780 O O . GLY A 1 89 ? -41.786 -16.412 -30.852 1.00 13.05 95 GLY B O 1
ATOM 781 N N . GLN A 1 90 ? -43.373 -18.045 -30.577 1.00 13.98 96 GLN B N 1
ATOM 782 C CA . GLN A 1 90 ? -43.103 -18.284 -29.149 1.00 15.00 96 GLN B CA 1
ATOM 783 C C . GLN A 1 90 ? -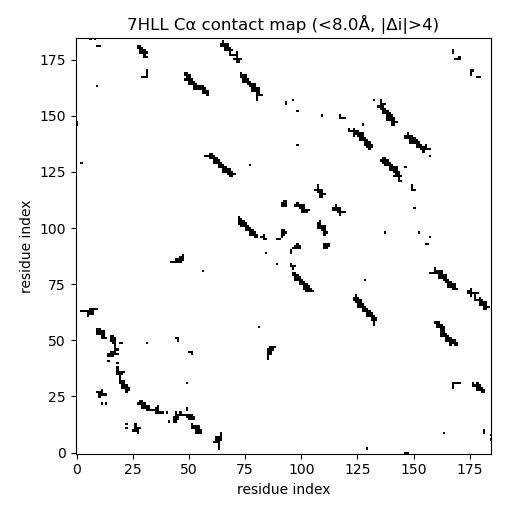42.041 -19.362 -28.994 1.00 14.70 96 GLN B C 1
ATOM 784 O O . GLN A 1 90 ? -41.975 -20.312 -29.790 1.00 15.36 96 GLN B O 1
ATOM 790 N N . PHE A 1 91 ? -41.202 -19.202 -27.972 1.00 12.73 97 PHE B N 1
ATOM 791 C CA . PHE A 1 91 ? -40.202 -20.224 -27.611 1.00 12.60 97 PHE B CA 1
ATOM 792 C C . PHE A 1 91 ? -39.696 -19.954 -26.203 1.00 12.55 97 PHE B C 1
ATOM 793 O O . PHE A 1 91 ? -39.831 -18.845 -25.685 1.00 13.67 97 PHE B O 1
ATOM 801 N N A SER A 1 92 ? -39.134 -20.975 -25.558 0.25 12.69 98 SER B N 1
ATOM 802 N N B SER A 1 92 ? -39.113 -21.002 -25.615 0.25 12.18 98 SER B N 1
ATOM 803 C CA A SER A 1 92 ? -38.497 -20.823 -24.225 0.25 13.07 98 SER B CA 1
ATOM 804 C CA B SER A 1 92 ? -38.441 -20.982 -24.292 0.25 12.38 98 SER B CA 1
ATOM 805 C C A SER A 1 92 ? -36.982 -20.693 -24.391 0.25 11.90 98 SER B C 1
ATOM 806 C C B SER A 1 92 ? -36.959 -20.622 -24.473 0.25 11.39 98 SER B C 1
ATOM 807 O O A SER A 1 92 ? -36.385 -21.355 -25.266 0.25 11.34 98 SER B O 1
ATOM 808 O O B SER A 1 92 ? -36.359 -20.986 -25.513 0.25 11.11 98 SER B O 1
ATOM 813 N N . LEU A 1 93 ? -36.392 -19.920 -23.497 1.00 10.80 99 LEU B N 1
ATOM 814 C CA . LEU A 1 93 ? -34.933 -19.756 -23.447 1.00 11.08 99 LEU B CA 1
ATOM 815 C C . LEU A 1 93 ? -34.342 -20.947 -22.748 1.00 10.68 99 LEU B C 1
ATOM 816 O O . LEU A 1 93 ? -34.449 -21.110 -21.520 1.00 13.51 99 LEU B O 1
ATOM 821 N N . SER A 1 94 ? -33.685 -21.830 -23.485 1.00 9.77 100 SER B N 1
ATOM 822 C CA . SER A 1 94 ? -33.102 -23.075 -22.939 1.00 9.92 100 SER B CA 1
ATOM 823 C C . SER A 1 94 ? -31.876 -23.432 -23.781 1.00 9.17 100 SER B C 1
ATOM 824 O O . SER A 1 94 ? -31.870 -23.127 -24.976 1.00 8.74 100 SER B O 1
ATOM 827 N N . PRO A 1 95 ? -30.958 -24.234 -23.271 1.00 9.40 101 PRO B N 1
ATOM 828 C CA . PRO A 1 95 ? -29.859 -24.727 -24.117 1.00 10.52 101 PRO B CA 1
ATOM 829 C C . PRO A 1 95 ? -30.372 -25.595 -25.262 1.00 10.23 101 PRO B C 1
ATOM 830 O O . PRO A 1 95 ? -29.800 -25.496 -26.364 1.00 10.12 101 PRO B O 1
ATOM 834 N N . GLU A 1 96 ? -31.433 -26.352 -25.066 1.00 10.80 102 GLU B N 1
ATOM 835 C CA . GLU A 1 96 ? -32.022 -27.174 -26.158 1.00 12.87 102 GLU B CA 1
ATOM 836 C C . GLU A 1 96 ? -32.406 -26.262 -27.326 1.00 12.14 102 GLU B C 1
ATOM 837 O O . GLU A 1 96 ? -32.373 -26.707 -28.491 1.00 13.46 102 GLU B O 1
ATOM 843 N N . ASN A 1 97 ? -32.868 -25.034 -27.083 1.00 10.06 103 ASN B N 1
ATOM 844 C CA . ASN A 1 97 ? -33.250 -24.081 -28.137 1.00 10.52 103 ASN B CA 1
ATOM 845 C C . ASN A 1 97 ? -32.099 -23.164 -28.547 1.00 9.67 103 ASN B C 1
ATOM 846 O O . ASN A 1 97 ? -32.320 -22.289 -29.394 1.00 10.85 103 ASN B O 1
ATOM 851 N N . GLY A 1 98 ? -30.902 -23.371 -28.018 1.00 8.43 104 GLY B N 1
ATOM 852 C CA . GLY A 1 98 ? -29.730 -22.602 -28.425 1.00 8.05 104 GLY B CA 1
ATOM 853 C C . GLY A 1 98 ? -29.464 -21.318 -27.630 1.00 6.81 104 GLY B C 1
ATOM 854 O O . GLY A 1 98 ? -28.812 -20.423 -28.129 1.00 8.14 104 GLY B O 1
ATOM 855 N N . PHE A 1 99 ? -29.930 -21.281 -26.361 1.00 7.72 105 PHE B N 1
ATOM 856 C CA . PHE A 1 99 ? -29.726 -20.100 -25.456 1.00 7.43 105 PHE B CA 1
ATOM 857 C C . PHE A 1 99 ? -29.060 -20.475 -24.135 1.00 7.06 105 PHE B C 1
ATOM 858 O O . PHE A 1 99 ? -29.491 -21.474 -23.528 1.00 8.50 105 PHE B O 1
ATOM 866 N N . TRP A 1 100 ? -28.093 -19.676 -23.733 1.00 6.62 106 TRP B N 1
ATOM 867 C CA . TRP A 1 100 ? -27.435 -19.747 -22.414 1.00 7.03 106 TRP B CA 1
ATOM 868 C C . TRP A 1 100 ? -27.582 -18.380 -21.736 1.00 6.51 106 TRP B C 1
ATOM 869 O O . TRP A 1 100 ? -26.860 -17.463 -22.035 1.00 7.31 106 TRP B O 1
ATOM 880 N N . THR A 1 101 ? -28.575 -18.305 -20.824 1.00 6.39 107 THR B N 1
ATOM 881 C CA . THR A 1 101 ? -29.092 -17.002 -20.350 1.00 6.81 107 THR B CA 1
ATOM 882 C C . THR A 1 101 ? -29.420 -17.090 -18.851 1.00 6.53 107 THR B C 1
ATOM 883 O O . THR A 1 101 ? -29.701 -18.176 -18.310 1.00 6.97 107 THR B O 1
ATOM 887 N N . ILE A 1 102 ? -29.466 -15.904 -18.257 1.00 6.96 108 ILE B N 1
ATOM 888 C CA . ILE A 1 102 ? -30.109 -15.700 -16.919 1.00 6.94 108 ILE B CA 1
ATOM 889 C C . ILE A 1 102 ? -31.101 -14.558 -17.080 1.00 7.37 108 ILE B C 1
ATOM 890 O O . ILE A 1 102 ? -31.050 -13.766 -18.068 1.00 7.49 108 ILE B O 1
ATOM 895 N N . TRP A 1 103 ? -31.994 -14.412 -16.111 1.00 7.19 109 TRP B N 1
ATOM 896 C CA . TRP A 1 103 ? -33.007 -13.342 -16.150 1.00 7.91 109 TRP B CA 1
ATOM 897 C C . TRP A 1 103 ? -33.353 -12.872 -14.768 1.00 7.61 109 TRP B C 1
ATOM 898 O O . TRP A 1 103 ? -33.171 -13.567 -13.727 1.00 8.12 109 TRP B O 1
ATOM 909 N N . LEU A 1 104 ? -33.972 -11.683 -14.765 1.00 7.33 110 LEU B N 1
ATOM 910 C CA . LEU A 1 104 ? -34.718 -11.113 -13.617 1.00 7.88 110 LEU B CA 1
ATOM 911 C C . LEU A 1 104 ? -36.172 -11.082 -14.019 1.00 7.68 110 LEU B C 1
ATOM 912 O O . LEU A 1 104 ? -36.528 -10.624 -15.113 1.00 7.96 110 LEU B O 1
ATOM 917 N N . TRP A 1 105 ? -37.048 -11.517 -13.119 1.00 8.86 111 TRP B N 1
ATOM 918 C CA . TRP A 1 105 ? -38.510 -11.535 -13.343 1.00 9.73 111 TRP B CA 1
ATOM 919 C C . TRP A 1 105 ? -39.175 -11.573 -11.976 1.00 10.78 111 TRP B C 1
ATOM 920 O O . TRP A 1 105 ? -38.887 -12.475 -11.156 1.00 11.45 111 TRP B O 1
ATOM 931 N N . GLN A 1 106 ? -40.084 -10.614 -11.710 1.00 9.59 112 GLN B N 1
ATOM 932 C CA . GLN A 1 106 ? -40.930 -10.643 -10.481 1.00 10.23 112 GLN B CA 1
ATOM 933 C C . GLN A 1 106 ? -40.016 -10.799 -9.285 1.00 10.82 112 GLN B C 1
ATOM 934 O O . GLN A 1 106 ? -40.345 -11.624 -8.353 1.00 13.12 112 GLN B O 1
ATOM 940 N N . ASP A 1 107 ? -39.015 -9.974 -9.177 1.00 11.51 113 ASP B N 1
ATOM 941 C CA . ASP A 1 107 ? -38.172 -9.780 -7.981 1.00 15.08 113 ASP B CA 1
ATOM 942 C C . ASP A 1 107 ? -37.263 -10.987 -7.713 1.00 16.33 113 ASP B C 1
ATOM 943 O O . ASP A 1 107 ? -36.594 -10.925 -6.597 1.00 20.26 113 ASP B O 1
ATOM 948 N N . SER A 1 108 ? -37.193 -11.983 -8.612 1.00 13.02 114 SER B N 1
ATOM 949 C CA . SER A 1 108 ? -36.221 -13.094 -8.429 1.00 14.69 114 SER B CA 1
ATOM 950 C C . SER A 1 108 ? -35.425 -13.320 -9.710 1.00 10.98 114 SER B C 1
ATOM 951 O O . SER A 1 108 ? -35.844 -12.965 -10.866 1.00 11.93 114 SER B O 1
ATOM 954 N N . TYR A 1 109 ? -34.291 -13.961 -9.532 1.00 9.39 115 TYR B N 1
ATOM 955 C CA . TYR A 1 109 ? -33.315 -14.260 -10.606 1.00 8.73 115 TYR B CA 1
ATOM 956 C C . TYR A 1 109 ? -33.301 -15.742 -10.879 1.00 8.66 115 TYR B C 1
ATOM 957 O O . TYR A 1 109 ? -33.316 -16.547 -9.920 1.00 9.12 115 TYR B O 1
ATOM 966 N N A GLU A 1 110 ? -33.232 -16.116 -12.156 0.25 8.20 116 GLU B N 1
ATOM 967 N N B GLU A 1 110 ? -33.363 -16.131 -12.164 0.25 8.47 116 GLU B N 1
ATOM 968 C CA A GLU A 1 110 ? -33.223 -17.550 -12.530 0.25 8.32 116 GLU B CA 1
ATOM 969 C CA B GLU A 1 110 ? -33.316 -17.552 -12.602 0.25 8.78 116 GLU B CA 1
ATOM 970 C C A GLU A 1 110 ? -32.319 -17.772 -13.733 0.25 7.47 116 GLU B C 1
ATOM 971 C C B GLU A 1 110 ? -32.239 -17.721 -13.679 0.25 7.59 116 GLU B C 1
ATOM 972 O O A GLU A 1 110 ? -32.250 -16.933 -14.628 0.25 7.19 116 GLU B O 1
ATOM 973 O O B GLU A 1 110 ? -31.902 -16.741 -14.410 0.25 7.18 116 GLU B O 1
ATOM 984 N N . ALA A 1 111 ? -31.723 -18.957 -13.789 1.00 7.45 117 ALA B N 1
ATOM 985 C CA . ALA A 1 111 ? -30.963 -19.385 -14.979 1.00 7.82 117 ALA B CA 1
ATOM 986 C C . ALA A 1 111 ? -31.899 -20.101 -15.924 1.00 7.57 117 ALA B C 1
ATOM 987 O O . ALA A 1 111 ? -32.753 -20.907 -15.510 1.00 8.16 117 ALA B O 1
ATOM 989 N N . GLY A 1 112 ? -31.715 -19.841 -17.229 1.00 7.85 118 GLY B N 1
ATOM 990 C CA . GLY A 1 112 ? -32.525 -20.422 -18.302 1.00 9.28 118 GLY B CA 1
ATOM 991 C C . GLY A 1 112 ? -32.138 -21.824 -18.643 1.00 9.15 118 GLY B C 1
ATOM 992 O O . GLY A 1 112 ? -31.887 -22.162 -19.795 1.00 11.98 118 GLY B O 1
ATOM 993 N N . THR A 1 113 ? -32.073 -22.726 -17.679 1.00 11.47 119 THR B N 1
ATOM 994 C CA . THR A 1 113 ? -32.105 -24.168 -17.902 1.00 12.14 119 THR B CA 1
ATOM 995 C C . THR A 1 113 ? -33.533 -24.628 -18.142 1.00 11.90 119 THR B C 1
ATOM 996 O O . THR A 1 113 ? -34.442 -23.857 -17.969 1.00 14.09 119 THR B O 1
ATOM 1000 N N . SER A 1 114 ? -33.734 -25.908 -18.473 1.00 15.41 120 SER B N 1
ATOM 1001 C CA . SER A 1 114 ? -35.094 -26.467 -18.643 1.00 17.68 120 SER B CA 1
ATOM 1002 C C . SER A 1 114 ? -35.262 -27.686 -17.730 1.00 19.24 120 SER B C 1
ATOM 1003 O O . SER A 1 114 ? -34.585 -28.698 -17.916 1.00 21.75 120 SER B O 1
ATOM 1006 N N . PRO A 1 115 ? -36.032 -27.562 -16.626 1.00 16.95 121 PRO B N 1
ATOM 1007 C CA . PRO A 1 115 ? -36.703 -26.335 -16.221 1.00 16.17 121 PRO B CA 1
ATOM 1008 C C . PRO A 1 115 ? -35.697 -25.324 -15.623 1.00 13.25 121 PRO B C 1
ATOM 1009 O O . PRO A 1 115 ? -34.573 -25.653 -15.341 1.00 12.50 121 PRO B O 1
ATOM 1013 N N . GLN A 1 116 ? -36.172 -24.124 -15.374 1.00 12.36 122 GLN B N 1
ATOM 1014 C CA . GLN A 1 116 ? -35.303 -23.017 -14.913 1.00 11.77 122 GLN B CA 1
ATOM 1015 C C . GLN A 1 116 ? -34.769 -23.289 -13.498 1.00 10.41 122 GLN B C 1
ATOM 1016 O O . GLN A 1 116 ? -35.447 -24.019 -12.722 1.00 11.66 122 GLN B O 1
ATOM 1022 N N . THR A 1 117 ? -33.658 -22.681 -13.186 1.00 8.98 123 THR B N 1
ATOM 1023 C CA . THR A 1 117 ? -32.975 -22.873 -11.899 1.00 9.16 123 THR B CA 1
ATOM 1024 C C . THR A 1 117 ? -32.966 -21.577 -11.125 1.00 8.98 123 THR B C 1
ATOM 1025 O O . THR A 1 117 ? -32.517 -20.544 -11.613 1.00 9.93 123 THR B O 1
ATOM 1029 N N . THR A 1 118 ? -33.364 -21.667 -9.860 1.00 9.20 124 THR B N 1
ATOM 1030 C CA . THR A 1 118 ? -33.314 -20.532 -8.912 1.00 9.58 124 THR B CA 1
ATOM 1031 C C . THR A 1 118 ? -31.884 -20.048 -8.681 1.00 8.91 124 THR B C 1
ATOM 1032 O O . THR A 1 118 ? -30.978 -20.913 -8.434 1.00 10.82 124 THR B O 1
ATOM 1036 N N . LEU A 1 119 ? -31.646 -18.763 -8.772 1.00 8.11 125 LEU B N 1
ATOM 1037 C CA . LEU A 1 119 ? -30.366 -18.171 -8.433 1.00 8.22 125 LEU B CA 1
ATOM 1038 C C . LEU A 1 119 ? -30.412 -17.567 -7.025 1.00 9.51 125 LEU B C 1
ATOM 1039 O O . LEU A 1 119 ? -31.530 -17.275 -6.516 1.00 12.02 125 LEU B O 1
ATOM 1044 N N . HIS A 1 120 ? -29.270 -17.430 -6.384 1.00 9.14 126 HIS B N 1
ATOM 1045 C CA . HIS A 1 120 ? -29.136 -16.981 -4.969 1.00 10.03 126 HIS B CA 1
ATOM 1046 C C . HIS A 1 120 ? -28.304 -15.723 -4.997 1.00 10.88 126 HIS B C 1
ATOM 1047 O O . HIS A 1 120 ? -27.064 -15.750 -5.119 1.00 13.74 126 HIS B O 1
ATOM 1054 N N . ILE A 1 121 ? -28.957 -14.572 -4.945 1.00 12.33 127 ILE B N 1
ATOM 1055 C CA . ILE A 1 121 ? -28.328 -13.231 -5.100 1.00 14.68 127 ILE B CA 1
ATOM 1056 C C . ILE A 1 121 ? -28.755 -12.365 -3.891 1.00 14.25 127 ILE B C 1
ATOM 1057 O O . ILE A 1 121 ? -29.944 -12.081 -3.716 1.00 19.89 127 ILE B O 1
ATOM 1062 N N . GLN A 1 122 ? -27.815 -12.070 -3.024 1.00 16.62 128 GLN B N 1
ATOM 1063 C CA . GLN A 1 122 ? -28.049 -11.246 -1.806 1.00 17.29 128 GLN B CA 1
ATOM 1064 C C . GLN A 1 122 ? -27.965 -9.765 -2.168 1.00 17.10 128 GLN B C 1
ATOM 1065 O O . GLN A 1 122 ? -28.688 -8.954 -1.528 1.00 18.40 128 GLN B O 1
ATOM 1071 N N . VAL A 1 123 ? -27.135 -9.402 -3.144 1.00 15.14 129 VAL B N 1
ATOM 1072 C CA . VAL A 1 123 ? -26.898 -7.981 -3.547 1.00 13.74 129 VAL B CA 1
ATOM 1073 C C . VAL A 1 123 ? -27.425 -7.800 -4.965 1.00 13.76 129 VAL B C 1
ATOM 1074 O O . VAL A 1 123 ? -26.740 -8.214 -5.931 1.00 13.00 129 VAL B O 1
ATOM 1078 N N . PRO A 1 124 ? -28.654 -7.277 -5.174 1.00 12.39 130 PRO B N 1
ATOM 1079 C CA . PRO A 1 124 ? -29.176 -7.205 -6.550 1.00 12.81 130 PRO B CA 1
ATOM 1080 C C . PRO A 1 124 ? -28.213 -6.462 -7.450 1.00 12.21 130 PRO B C 1
ATOM 1081 O O . PRO A 1 124 ? -27.735 -5.364 -7.143 1.00 12.72 130 PRO B O 1
ATOM 1085 N N . PRO A 1 125 ? -27.813 -7.041 -8.602 1.00 11.68 131 PRO B N 1
ATOM 1086 C CA . PRO A 1 125 ? -26.812 -6.429 -9.444 1.00 10.93 131 PRO B CA 1
ATOM 1087 C C . PRO A 1 125 ? -27.338 -5.221 -10.231 1.00 10.23 131 PRO B C 1
ATOM 1088 O O . PRO A 1 125 ? -28.407 -5.301 -10.792 1.00 11.37 131 PRO 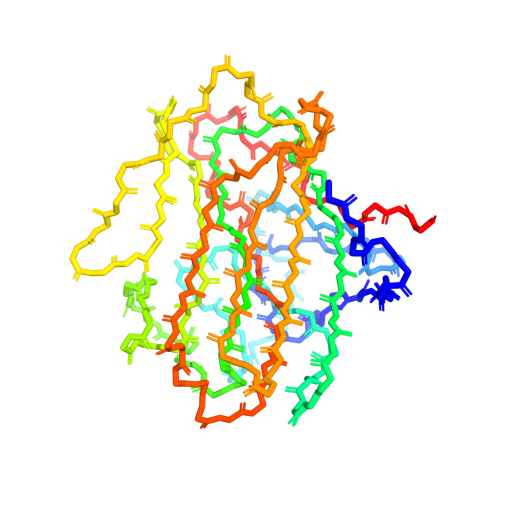B O 1
ATOM 1092 N N . CYS A 1 126 ? -26.514 -4.195 -10.314 1.00 10.94 132 CYS B N 1
ATOM 1093 C CA . CYS A 1 126 ? -26.694 -3.112 -11.305 1.00 10.45 132 CYS B CA 1
ATOM 1094 C C . CYS A 1 126 ? -25.905 -3.344 -12.582 1.00 10.28 132 CYS B C 1
ATOM 1095 O O . CYS A 1 126 ? -26.215 -2.735 -13.603 1.00 9.88 132 CYS B O 1
ATOM 1098 N N A GLN A 1 127 ? -24.791 -4.103 -12.535 0.25 9.93 133 GLN B N 1
ATOM 1099 N N B GLN A 1 127 ? -24.998 -4.312 -12.526 0.25 10.52 133 GLN B N 1
ATOM 1100 C CA A GLN A 1 127 ? -24.077 -4.564 -13.766 0.25 9.97 133 GLN B CA 1
ATOM 1101 C CA B GLN A 1 127 ? -24.072 -4.610 -13.640 0.25 11.22 133 GLN B CA 1
ATOM 1102 C C A GLN A 1 127 ? -23.730 -6.058 -13.652 0.25 9.21 133 GLN B C 1
ATOM 1103 C C B GLN A 1 127 ? -23.820 -6.121 -13.619 0.25 9.78 133 GLN B C 1
ATOM 1104 O O A GLN A 1 127 ? -23.305 -6.511 -12.554 0.25 8.56 133 GLN B O 1
ATOM 1105 O O B GLN A 1 127 ? -23.713 -6.686 -12.517 0.25 9.06 133 GLN B O 1
ATOM 1116 N N . ILE A 1 128 ? -23.848 -6.739 -14.799 1.00 9.31 134 ILE B N 1
ATOM 1117 C CA . ILE A 1 128 ? -23.657 -8.203 -14.985 1.00 9.50 134 ILE B CA 1
ATOM 1118 C C . ILE A 1 128 ? -22.412 -8.343 -15.870 1.00 9.16 134 ILE B C 1
ATOM 1119 O O . ILE A 1 128 ? -22.356 -7.737 -16.964 1.00 9.36 134 ILE B O 1
ATOM 1124 N N . GLY A 1 129 ? -21.503 -9.252 -15.492 1.00 8.80 135 GLY B N 1
ATOM 1125 C CA . GLY A 1 129 ? -20.403 -9.704 -16.360 1.00 8.45 135 GLY B CA 1
ATOM 1126 C C . GLY A 1 129 ? -20.711 -11.059 -16.951 1.00 8.16 135 GLY B C 1
ATOM 1127 O O . GLY A 1 129 ? -21.269 -11.917 -16.270 1.00 9.10 135 GLY B O 1
ATOM 1128 N N . ILE A 1 130 ? -20.437 -11.229 -18.233 1.00 8.30 136 ILE B N 1
ATOM 1129 C CA . ILE A 1 130 ? -20.702 -12.485 -18.991 1.00 8.33 136 ILE B CA 1
ATOM 1130 C C . ILE A 1 130 ? -19.393 -12.961 -19.587 1.00 8.82 136 ILE B C 1
ATOM 1131 O O . ILE A 1 130 ? -18.703 -12.187 -20.276 1.00 8.82 136 ILE B O 1
ATOM 1136 N N . PHE A 1 131 ? -19.013 -14.183 -19.236 1.00 8.33 137 PHE B N 1
ATOM 1137 C CA . PHE A 1 131 ? -17.775 -14.842 -19.713 1.00 8.28 137 PHE B CA 1
ATOM 1138 C C . PHE A 1 131 ? -18.144 -16.081 -20.514 1.00 7.66 137 PHE B C 1
ATOM 1139 O O . PHE A 1 131 ? -18.919 -16.914 -20.061 1.00 8.68 137 PHE B O 1
ATOM 1147 N N . VAL A 1 132 ? -17.569 -16.200 -21.719 1.00 8.19 138 VAL B N 1
ATOM 1148 C CA . VAL A 1 132 ? -17.738 -17.362 -22.607 1.00 8.58 138 VAL B CA 1
ATOM 1149 C C . VAL A 1 132 ? -16.358 -17.950 -22.876 1.00 7.96 138 VAL B C 1
ATOM 1150 O O . VAL A 1 132 ? -15.457 -17.250 -23.355 1.00 9.38 138 VAL B O 1
ATOM 1154 N N . ASP A 1 133 ? -16.218 -19.234 -22.589 1.00 8.26 139 ASP B N 1
ATOM 1155 C CA . ASP A 1 133 ? -15.041 -20.034 -23.023 1.00 9.49 139 ASP B CA 1
ATOM 1156 C C . ASP A 1 133 ? -15.534 -21.048 -24.034 1.00 8.54 139 ASP B C 1
ATOM 1157 O O . ASP A 1 133 ? -16.143 -22.043 -23.700 1.00 9.17 139 ASP B O 1
ATOM 1162 N N . TYR A 1 134 ? -15.299 -20.736 -25.321 1.00 9.51 140 TYR B N 1
ATOM 1163 C CA . TYR A 1 134 ? -15.871 -21.544 -26.416 1.00 9.82 140 TYR B CA 1
ATOM 1164 C C . TYR A 1 134 ? -15.343 -22.978 -26.332 1.00 9.56 140 TYR B C 1
ATOM 1165 O O . TYR A 1 134 ? -16.075 -23.923 -26.352 1.00 10.62 140 TYR B O 1
ATOM 1174 N N . GLU A 1 135 ? -14.030 -23.094 -26.232 1.00 10.90 141 GLU B N 1
ATOM 1175 C CA . GLU A 1 135 ? -13.383 -24.437 -26.280 1.00 11.82 141 GLU B CA 1
ATOM 1176 C C . GLU A 1 135 ? -13.841 -25.270 -25.093 1.00 11.88 141 GLU B C 1
ATOM 1177 O O . GLU A 1 135 ? -14.178 -26.445 -25.263 1.00 13.37 141 GLU B O 1
ATOM 1183 N N . ALA A 1 136 ? -13.921 -24.700 -23.891 1.00 10.55 142 ALA B N 1
ATOM 1184 C CA . ALA A 1 136 ? -14.272 -25.423 -22.679 1.00 11.49 142 ALA B CA 1
ATOM 1185 C C . ALA A 1 136 ? -15.780 -25.720 -22.650 1.00 11.78 142 ALA B C 1
ATOM 1186 O O . ALA A 1 136 ? -16.203 -26.594 -21.876 1.00 13.77 142 ALA B O 1
ATOM 1188 N N . GLY A 1 137 ? -16.616 -25.015 -23.394 1.00 10.10 143 GLY B N 1
ATOM 1189 C CA . GLY A 1 137 ? -18.067 -25.187 -23.284 1.00 9.55 143 GLY B CA 1
ATOM 1190 C C . GLY A 1 137 ? -18.644 -24.570 -22.001 1.00 8.44 143 GLY B C 1
ATOM 1191 O O . GLY A 1 137 ? -19.423 -25.238 -21.322 1.00 9.84 143 GLY B O 1
ATOM 1192 N N . VAL A 1 138 ? -18.224 -23.343 -21.697 1.00 8.65 144 VAL B N 1
ATOM 1193 C CA . VAL A 1 138 ? -18.616 -22.648 -20.430 1.00 8.95 144 VAL B CA 1
ATOM 1194 C C . VAL A 1 138 ? -19.211 -21.286 -20.759 1.00 8.31 144 VAL B C 1
ATOM 1195 O O . VAL A 1 138 ? -18.635 -20.528 -21.531 1.00 9.17 144 VAL B O 1
ATOM 1199 N N . VAL A 1 139 ? -20.286 -20.960 -20.045 1.00 7.86 145 VAL B N 1
ATOM 1200 C CA . VAL A 1 139 ? -20.857 -19.586 -19.989 1.00 7.80 145 VAL B CA 1
ATOM 1201 C C . VAL A 1 139 ? -21.063 -19.254 -18.498 1.00 7.53 145 VAL B C 1
ATOM 1202 O O . VAL A 1 139 ? -21.853 -19.951 -17.856 1.00 8.15 145 VAL B O 1
ATOM 1206 N N . SER A 1 140 ? -20.421 -18.212 -18.029 1.00 7.21 146 SER B N 1
ATOM 1207 C CA . SER A 1 140 ? -20.539 -17.815 -16.620 1.00 7.79 146 SER B CA 1
ATOM 1208 C C . SER A 1 140 ? -20.988 -16.352 -16.512 1.00 7.72 146 SER B C 1
ATOM 1209 O O . SER A 1 140 ? -20.687 -15.521 -17.350 1.00 8.66 146 SER B O 1
ATOM 1212 N N . PHE A 1 141 ? -21.686 -16.090 -15.402 1.00 7.08 147 PHE B N 1
ATOM 1213 C CA . PHE A 1 141 ? -22.306 -14.792 -15.106 1.00 7.56 147 PHE B CA 1
ATOM 1214 C C . PHE A 1 141 ? -21.777 -14.345 -13.754 1.00 7.54 147 PHE B C 1
ATOM 1215 O O . PHE A 1 141 ? -21.795 -15.133 -12.772 1.00 7.73 147 PHE B O 1
ATOM 1223 N N . TYR A 1 142 ? -21.470 -13.055 -13.645 1.00 7.71 148 TYR B N 1
ATOM 1224 C CA . TYR A 1 142 ? -20.789 -12.439 -12.468 1.00 8.93 148 TYR B CA 1
ATOM 1225 C C . TYR A 1 142 ? -21.580 -11.199 -12.051 1.00 8.72 148 TYR B C 1
ATOM 1226 O O . TYR A 1 142 ? -22.048 -10.366 -12.874 1.00 9.19 148 TYR B O 1
ATOM 1235 N N . ASN A 1 143 ? -21.628 -10.981 -10.742 1.00 9.32 149 ASN B N 1
ATOM 1236 C CA . ASN A 1 143 ? -22.315 -9.819 -10.112 1.00 9.54 149 ASN B CA 1
ATOM 1237 C C . ASN A 1 143 ? -21.289 -8.721 -9.915 1.00 9.85 149 ASN B C 1
ATOM 1238 O O . ASN A 1 143 ? -20.494 -8.754 -8.914 1.00 11.67 149 ASN B O 1
ATOM 1243 N N . ILE A 1 144 ? -21.201 -7.745 -10.809 1.00 10.47 150 ILE B N 1
ATOM 1244 C CA . ILE A 1 144 ? -20.150 -6.712 -10.744 1.00 11.28 150 ILE B CA 1
ATOM 1245 C C . ILE A 1 144 ? -20.380 -5.819 -9.513 1.00 12.73 150 ILE B C 1
ATOM 1246 O O . ILE A 1 144 ? -19.395 -5.346 -8.900 1.00 14.80 150 ILE B O 1
ATOM 1251 N N . THR A 1 145 ? -21.613 -5.603 -9.116 1.00 12.29 151 THR B N 1
ATOM 1252 C CA . THR A 1 145 ? -21.991 -4.753 -7.953 1.00 13.11 151 THR B CA 1
ATOM 1253 C C . THR A 1 145 ? -21.459 -5.407 -6.680 1.00 15.36 151 THR B C 1
ATOM 1254 O O . THR A 1 145 ? -20.971 -4.660 -5.790 1.00 18.62 151 THR B O 1
ATOM 1258 N N . ASP A 1 146 ? -21.402 -6.725 -6.586 1.00 13.69 152 ASP B N 1
ATOM 1259 C CA . ASP A 1 146 ? -20.884 -7.486 -5.423 1.00 15.02 152 ASP B CA 1
ATOM 1260 C C . ASP A 1 146 ? -19.476 -8.026 -5.688 1.00 15.55 152 ASP B C 1
ATOM 1261 O O . ASP A 1 146 ? -19.274 -9.212 -5.519 1.00 17.11 152 ASP B O 1
ATOM 1266 N N . HIS A 1 147 ? -18.562 -7.175 -6.109 1.00 17.24 153 HIS B N 1
ATOM 1267 C CA . HIS A 1 147 ? -17.117 -7.492 -6.226 1.00 19.93 153 HIS B CA 1
ATOM 1268 C C . HIS A 1 147 ? -16.931 -8.698 -7.152 1.00 17.31 153 HIS B C 1
ATOM 1269 O O . HIS A 1 147 ? -16.007 -9.495 -6.956 1.00 20.68 153 HIS B O 1
ATOM 1276 N N . GLY A 1 148 ? -17.769 -8.855 -8.172 1.00 14.61 154 GLY B N 1
ATOM 1277 C CA . GLY A 1 148 ? -17.550 -9.908 -9.179 1.00 13.52 154 GLY B CA 1
ATOM 1278 C C . GLY A 1 148 ? -17.966 -11.287 -8.734 1.00 12.36 154 GLY B C 1
ATOM 1279 O O . GLY A 1 148 ? -17.446 -12.230 -9.331 1.00 14.01 154 GLY B O 1
ATOM 1280 N N . SER A 1 149 ? -18.785 -11.443 -7.730 1.00 11.27 155 SER B N 1
ATOM 1281 C CA . SER A 1 149 ? -19.162 -12.773 -7.235 1.00 10.73 155 SER B CA 1
ATOM 1282 C C . SER A 1 149 ? -19.874 -13.589 -8.331 1.00 10.60 155 SER B C 1
ATOM 1283 O O . SER A 1 149 ? -20.682 -13.035 -9.142 1.00 10.43 155 SER B O 1
ATOM 1286 N N . LEU A 1 150 ? -19.667 -14.889 -8.324 1.00 9.49 156 LEU B N 1
ATOM 1287 C CA . LEU A 1 150 ? -20.327 -15.787 -9.295 1.00 8.78 156 LEU B CA 1
ATOM 1288 C C . LEU A 1 150 ? -21.819 -15.846 -9.056 1.00 8.38 156 LEU B C 1
ATOM 1289 O O . LEU A 1 150 ? -22.311 -16.048 -7.921 1.00 9.26 156 LEU B O 1
ATOM 1294 N N . ILE A 1 151 ? -22.570 -15.703 -10.149 1.00 8.03 157 ILE B N 1
ATOM 1295 C CA . ILE A 1 151 ? -24.022 -15.905 -10.201 1.00 8.39 157 ILE B CA 1
ATOM 1296 C C . ILE A 1 151 ? -24.360 -17.320 -10.673 1.00 8.06 157 ILE B C 1
ATOM 1297 O O . ILE A 1 151 ? -25.162 -18.002 -10.081 1.00 8.00 157 ILE B O 1
ATOM 1302 N N . TYR A 1 152 ? -23.791 -17.723 -11.821 1.00 7.61 158 TYR B N 1
ATOM 1303 C CA . TYR A 1 152 ? -24.180 -19.015 -12.415 1.00 7.63 158 TYR B CA 1
ATOM 1304 C C . TYR A 1 152 ? -23.136 -19.414 -13.440 1.00 7.38 158 TYR B C 1
ATOM 1305 O O . TYR A 1 152 ? -22.663 -18.558 -14.185 1.00 8.10 158 TYR B O 1
ATOM 1314 N N . THR A 1 153 ? -22.868 -20.721 -13.538 1.00 7.03 159 THR B N 1
ATOM 1315 C CA . THR A 1 153 ? -22.058 -21.319 -14.616 1.00 7.56 159 THR B CA 1
ATOM 1316 C C . THR A 1 153 ? -22.824 -22.416 -15.314 1.00 7.55 159 THR B C 1
ATOM 1317 O O . THR A 1 153 ? -23.202 -23.404 -14.703 1.00 8.02 159 THR B O 1
ATOM 1321 N N . PHE A 1 154 ? -23.042 -22.238 -16.626 1.00 7.81 160 PHE B N 1
ATOM 1322 C CA . PHE A 1 154 ? -23.424 -23.325 -17.545 1.00 7.93 160 PHE B CA 1
ATOM 1323 C C . PHE A 1 154 ? -22.114 -23.997 -17.976 1.00 8.19 160 PHE B C 1
ATOM 1324 O O . PHE A 1 154 ? -21.236 -23.378 -18.549 1.00 8.96 160 PHE B O 1
ATOM 1332 N N . SER A 1 155 ? -22.001 -25.292 -17.689 1.00 9.35 161 SER B N 1
ATOM 1333 C CA . SER A 1 155 ? -20.852 -26.103 -18.145 1.00 10.07 161 SER B CA 1
ATOM 1334 C C . SER A 1 155 ? -21.387 -27.234 -19.001 1.00 9.93 161 SER B C 1
ATOM 1335 O O . SER A 1 155 ? -22.563 -27.498 -19.069 1.00 11.43 161 SER B O 1
ATOM 1338 N N . GLU A 1 156 ? -20.443 -27.907 -19.688 1.00 11.73 162 GLU B N 1
ATOM 1339 C CA . GLU A 1 156 ? -20.796 -28.973 -20.673 1.00 12.86 162 GLU B CA 1
ATOM 1340 C C . GLU A 1 156 ? -21.730 -28.404 -21.743 1.00 11.22 162 GLU B C 1
ATOM 1341 O O . GLU A 1 156 ? -22.642 -29.117 -22.213 1.00 12.80 162 GLU B O 1
ATOM 1347 N N . CYS A 1 157 ? -21.530 -27.137 -22.104 1.00 10.41 163 CYS B N 1
ATOM 1348 C CA . CYS A 1 157 ? -22.370 -26.510 -23.146 1.00 9.68 163 CYS B CA 1
ATOM 1349 C C . CYS A 1 157 ? -22.099 -27.150 -24.511 1.00 10.50 163 CYS B C 1
ATOM 1350 O O . CYS A 1 157 ? -20.900 -27.405 -24.844 1.00 11.59 163 CYS B O 1
ATOM 1353 N N . VAL A 1 158 ? -23.157 -27.348 -25.262 1.00 10.23 164 VAL B N 1
ATOM 1354 C CA . VAL A 1 158 ? -23.028 -27.825 -26.665 1.00 11.29 164 VAL B CA 1
ATOM 1355 C C . VAL A 1 158 ? -23.487 -26.675 -27.565 1.00 10.11 164 VAL B C 1
ATOM 1356 O O . VAL A 1 158 ? -24.654 -26.598 -27.924 1.00 11.76 164 VAL B O 1
ATOM 1360 N N . PHE A 1 159 ? -22.584 -25.782 -27.903 1.00 9.44 165 PHE B N 1
ATOM 1361 C CA . PHE A 1 159 ? -22.940 -24.539 -28.603 1.00 9.94 165 PHE B CA 1
ATOM 1362 C C . PHE A 1 159 ? -23.483 -24.900 -29.981 1.00 10.56 165 PHE B C 1
ATOM 1363 O O . PHE A 1 159 ? -24.493 -24.314 -30.404 1.00 11.97 165 PHE B O 1
ATOM 1371 N N . ALA A 1 160 ? -22.795 -25.792 -30.714 1.00 9.60 166 ALA B N 1
ATOM 1372 C CA . ALA A 1 160 ? -23.236 -26.340 -32.014 1.00 10.16 166 ALA B CA 1
ATOM 1373 C C . ALA A 1 160 ? -23.356 -25.263 -33.073 1.00 10.30 166 ALA B C 1
ATOM 1374 O O . ALA A 1 160 ? -24.165 -25.468 -34.062 1.00 11.09 166 ALA B O 1
ATOM 1376 N N . GLY A 1 161 ? -22.581 -24.231 -33.007 1.00 10.59 167 GLY B N 1
ATOM 1377 C CA . GLY A 1 161 ? -22.627 -23.156 -34.004 1.00 10.94 167 GLY B CA 1
ATOM 1378 C C . GLY A 1 161 ? -21.914 -21.930 -33.498 1.00 9.80 167 GLY B C 1
ATOM 1379 O O . GLY A 1 161 ? -21.493 -21.881 -32.303 1.00 10.32 167 GLY B O 1
ATOM 1380 N N . PRO A 1 162 ? -21.778 -20.912 -34.319 1.00 9.45 168 PRO B N 1
ATOM 1381 C CA . PRO A 1 162 ? -21.305 -19.620 -33.850 1.00 9.93 168 PRO B CA 1
ATOM 1382 C C . PRO A 1 162 ? -22.263 -19.054 -32.782 1.00 9.64 168 PRO B C 1
ATOM 1383 O O . PRO A 1 162 ? -23.491 -19.277 -32.854 1.00 9.95 168 PRO B O 1
ATOM 1387 N N . LEU A 1 163 ? -21.696 -18.307 -31.858 1.00 8.75 169 LEU B N 1
ATOM 1388 C CA . LEU A 1 163 ? -22.469 -17.640 -30.769 1.00 8.54 169 LEU B CA 1
ATOM 1389 C C . LEU A 1 163 ? -22.558 -16.145 -30.991 1.00 7.98 169 LEU B C 1
ATOM 1390 O O . LEU A 1 163 ? -21.624 -15.510 -31.485 1.00 9.78 169 LEU B O 1
ATOM 1395 N N . ARG A 1 164 ? -23.677 -15.568 -30.547 1.00 7.81 170 ARG B N 1
ATOM 1396 C CA . ARG A 1 164 ? -23.886 -14.110 -30.542 1.00 8.34 170 ARG B CA 1
ATOM 1397 C C . ARG A 1 164 ? -24.327 -13.656 -29.164 1.00 7.59 170 ARG B C 1
ATOM 1398 O O . ARG A 1 164 ? -25.109 -14.336 -28.500 1.00 7.62 170 ARG B O 1
ATOM 1406 N N . PRO A 1 165 ? -23.877 -12.472 -28.737 1.00 7.04 171 PRO B N 1
ATOM 1407 C CA . PRO A 1 165 ? -24.436 -11.877 -27.521 1.00 7.22 171 PRO B CA 1
ATOM 1408 C C . PRO A 1 165 ? -25.959 -11.702 -27.675 1.00 7.13 171 PRO B C 1
ATOM 1409 O O . PRO A 1 165 ? -26.430 -11.362 -28.742 1.00 7.65 171 PRO B O 1
ATOM 1413 N N . PHE A 1 166 ? -26.680 -11.983 -26.590 1.00 6.96 172 PHE B N 1
ATOM 1414 C CA . PHE A 1 166 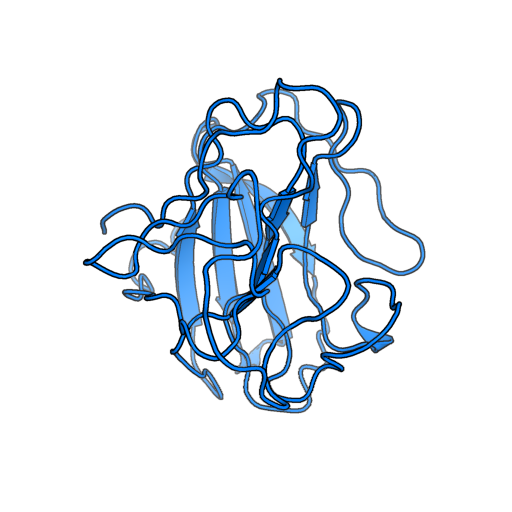? -28.147 -12.013 -26.562 1.00 7.05 172 PHE B CA 1
ATOM 1415 C C . PHE A 1 166 ? -28.668 -11.071 -25.480 1.00 6.48 172 PHE B C 1
ATOM 1416 O O . PHE A 1 166 ? -28.187 -11.065 -24.336 1.00 7.10 172 PHE B O 1
ATOM 1424 N N . PHE A 1 167 ? -29.745 -10.317 -25.805 1.00 6.57 173 PHE B N 1
ATOM 1425 C CA . PHE A 1 167 ? -30.352 -9.310 -24.893 1.00 6.74 173 PHE B CA 1
ATOM 1426 C C . PHE A 1 167 ? -31.885 -9.360 -25.047 1.00 7.26 173 PHE B C 1
ATOM 1427 O O . PHE A 1 167 ? -32.401 -9.397 -26.168 1.00 7.61 173 PHE B O 1
ATOM 1435 N N . ASN A 1 168 ? -32.570 -9.202 -23.922 1.00 7.18 174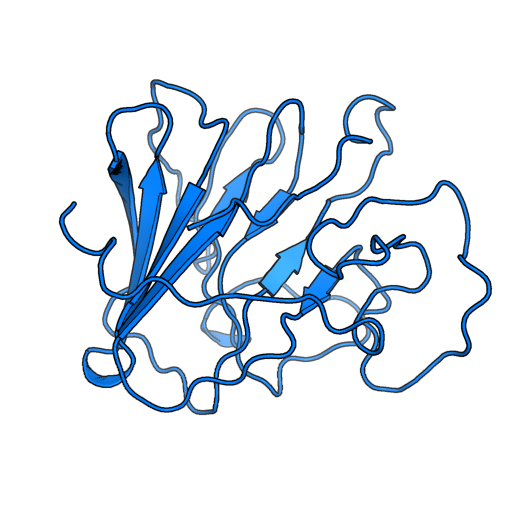 ASN B N 1
ATOM 1436 C CA . ASN A 1 168 ? -34.015 -8.945 -23.871 1.00 7.08 174 ASN B CA 1
ATOM 1437 C C . ASN A 1 168 ? -34.231 -7.811 -22.886 1.00 6.71 174 ASN B C 1
ATOM 1438 O O . ASN A 1 168 ? -33.927 -7.975 -21.687 1.00 7.36 174 ASN B O 1
ATOM 1443 N N . VAL A 1 169 ? -34.741 -6.664 -23.357 1.00 7.33 175 VAL B N 1
ATOM 1444 C CA . VAL A 1 169 ? -35.010 -5.521 -22.457 1.00 7.65 175 VAL B CA 1
ATOM 1445 C C . VAL A 1 169 ? -36.267 -5.738 -21.628 1.00 7.33 175 VAL B C 1
ATOM 1446 O O . VAL A 1 169 ? -36.502 -4.941 -20.689 1.00 8.58 175 VAL B O 1
ATOM 1450 N N . GLY A 1 170 ? -37.067 -6.749 -21.945 1.00 7.88 176 GLY B N 1
ATOM 1451 C CA . GLY A 1 170 ? -38.349 -6.993 -21.245 1.00 8.14 176 GLY B CA 1
ATOM 1452 C C . GLY A 1 170 ? -39.450 -6.047 -21.695 1.00 8.06 176 GLY B C 1
ATOM 1453 O O . GLY A 1 170 ? -39.236 -4.999 -22.269 1.00 8.38 176 GLY B O 1
ATOM 1454 N N . PHE A 1 171 ? -40.675 -6.502 -21.459 1.00 8.71 177 PHE B N 1
ATOM 1455 C CA . PHE A 1 171 ? -41.882 -5.676 -21.650 1.00 8.30 177 PHE B CA 1
ATOM 1456 C C . PHE A 1 171 ? -41.932 -4.597 -20.578 1.00 7.98 177 PHE B C 1
ATOM 1457 O O . PHE A 1 171 ? -41.224 -4.655 -19.561 1.00 8.25 177 PHE B O 1
ATOM 1465 N N . ASN A 1 172 ? -42.798 -3.619 -20.806 1.00 8.61 178 ASN B N 1
ATOM 1466 C CA . ASN A 1 172 ? -43.006 -2.532 -19.839 1.00 8.46 178 ASN B CA 1
ATOM 1467 C C . ASN A 1 172 ? -44.516 -2.383 -19.612 1.00 8.47 178 ASN B C 1
ATOM 1468 O O . ASN A 1 172 ? -45.052 -1.266 -19.644 1.00 9.92 178 ASN B O 1
ATOM 1473 N N . TYR A 1 173 ? -45.200 -3.452 -19.287 1.00 8.95 179 TYR B N 1
ATOM 1474 C CA . TYR A 1 173 ? -46.624 -3.411 -18.871 1.00 8.68 179 TYR B CA 1
ATOM 1475 C C . TYR A 1 173 ? -46.780 -2.639 -17.581 1.00 9.10 179 TYR B C 1
ATOM 1476 O O . TYR A 1 173 ? -47.853 -1.965 -17.377 1.00 10.72 179 TYR B O 1
ATOM 1485 N N . SER A 1 174 ? -45.812 -2.651 -16.671 1.00 9.15 180 SER B N 1
ATOM 1486 C CA . SER A 1 174 ? -45.934 -2.062 -15.327 1.00 10.08 180 SER B CA 1
ATOM 1487 C C . SER A 1 174 ? -45.691 -0.541 -15.343 1.00 9.90 180 SER B C 1
ATOM 1488 O O . SER A 1 174 ? -46.003 0.151 -14.360 1.00 11.79 180 SER B O 1
ATOM 1491 N N . GLY A 1 175 ? -45.039 -0.001 -16.363 1.00 8.74 181 GLY B N 1
ATOM 1492 C CA . GLY A 1 175 ? -44.552 1.378 -16.311 1.00 8.99 181 GLY B CA 1
ATOM 1493 C C . GLY A 1 175 ? -43.299 1.524 -15.484 1.00 9.31 181 GLY B C 1
ATOM 1494 O O . GLY A 1 175 ? -42.850 2.685 -15.310 1.00 11.42 181 GLY B O 1
ATOM 1495 N N . GLY A 1 176 ? -42.719 0.452 -14.933 1.00 8.73 182 GLY B N 1
ATOM 1496 C CA . GLY A 1 176 ? -41.513 0.513 -14.113 1.00 9.07 182 GLY B CA 1
ATOM 1497 C C . GLY A 1 176 ? -40.316 -0.139 -14.799 1.00 8.77 182 GLY B C 1
ATOM 1498 O O . GLY A 1 176 ? -39.253 -0.200 -14.131 1.00 10.26 182 GLY B O 1
ATOM 1499 N N . ASN A 1 177 ? -40.392 -0.529 -16.043 1.00 7.88 183 ASN B N 1
ATOM 1500 C CA . ASN A 1 177 ? -39.310 -1.268 -16.719 1.00 7.91 183 ASN B CA 1
ATOM 1501 C C . ASN A 1 177 ? -38.858 -0.561 -17.976 1.00 8.10 183 ASN B C 1
ATOM 1502 O O . ASN A 1 177 ? -38.288 -1.227 -18.857 1.00 9.11 183 ASN B O 1
ATOM 1507 N N . ALA A 1 178 ? -38.962 0.774 -18.049 1.00 8.68 184 ALA B N 1
ATOM 1508 C CA . ALA A 1 178 ? -38.554 1.514 -19.255 1.00 9.76 184 ALA B CA 1
ATOM 1509 C C . ALA A 1 178 ? -37.037 1.653 -19.404 1.00 9.89 184 ALA B C 1
ATOM 1510 O O . ALA A 1 178 ? -36.566 1.932 -20.510 1.00 10.38 184 ALA B O 1
ATOM 1512 N N . ALA A 1 179 ? -36.284 1.493 -18.330 1.00 8.27 185 ALA B N 1
ATOM 1513 C CA . ALA A 1 179 ? -34.835 1.785 -18.379 1.00 9.12 185 ALA B CA 1
ATOM 1514 C C . ALA A 1 179 ? -34.143 0.905 -19.429 1.00 8.70 185 ALA B C 1
ATOM 1515 O O . ALA A 1 179 ? -34.511 -0.251 -19.679 1.00 8.70 185 ALA B O 1
ATOM 1517 N N . PRO A 1 180 ? -33.054 1.408 -20.021 1.00 8.80 186 PRO B N 1
ATOM 1518 C CA . PRO A 1 180 ? -32.314 0.662 -21.031 1.00 9.15 186 PRO B CA 1
ATOM 1519 C C . PRO A 1 180 ? -31.399 -0.453 -20.474 1.00 8.23 186 PRO B C 1
ATOM 1520 O O . PRO A 1 180 ? -31.046 -0.442 -19.322 1.00 9.55 186 PRO B O 1
ATOM 1524 N N . LEU A 1 181 ? -30.990 -1.356 -21.350 1.00 8.64 187 LEU B N 1
ATOM 1525 C CA . LEU A 1 181 ? -29.750 -2.159 -21.171 1.00 8.81 187 LEU B CA 1
ATOM 1526 C C . LEU A 1 181 ? -28.616 -1.379 -21.805 1.00 8.76 187 LEU B C 1
ATOM 1527 O O . LEU A 1 181 ? -28.763 -0.871 -22.945 1.00 10.24 187 LEU B O 1
ATOM 1532 N N . LYS A 1 182 ? -27.468 -1.302 -21.147 1.00 8.43 188 LYS B N 1
ATOM 1533 C CA . LYS A 1 182 ? -26.315 -0.550 -21.688 1.00 9.33 188 LYS B CA 1
ATOM 1534 C C . LYS A 1 182 ? -25.087 -1.428 -21.641 1.00 9.92 188 LYS B C 1
ATOM 1535 O O . LYS A 1 182 ? -24.735 -1.960 -20.554 1.00 10.84 188 LYS B O 1
ATOM 1541 N N . LEU A 1 183 ? -24.350 -1.491 -22.719 1.00 9.45 189 LEU B N 1
ATOM 1542 C CA . LEU A 1 183 ? -23.024 -2.166 -22.728 1.00 10.05 189 LEU B CA 1
ATOM 1543 C C . LEU A 1 183 ? -22.014 -1.218 -22.103 1.00 10.94 189 LEU B C 1
ATOM 1544 O O . LEU A 1 183 ? -21.876 -0.040 -22.617 1.00 14.32 189 LEU B O 1
ATOM 1549 N N . CYS A 1 184 ? -21.357 -1.660 -21.049 1.00 12.35 190 CYS B N 1
ATOM 1550 C CA . CYS A 1 184 ? -20.459 -0.829 -20.190 1.00 15.64 190 CYS B CA 1
ATOM 1551 C C . CYS A 1 184 ? -19.088 -0.752 -20.805 1.00 16.94 190 CYS B C 1
ATOM 1552 O O . CYS A 1 184 ? -18.606 -1.719 -21.337 1.00 19.78 190 CYS B O 1
ATOM 1555 N N . PRO A 1 185 ? -18.385 0.392 -20.652 1.00 23.02 191 PRO B N 1
ATOM 1556 C CA . PRO A 1 185 ? -17.083 0.573 -21.254 1.00 27.99 191 PRO B CA 1
ATOM 1557 C C . PRO A 1 185 ? -16.097 -0.343 -20.532 1.00 27.87 191 PRO B C 1
ATOM 1558 O O . PRO A 1 185 ? -16.279 -0.587 -19.319 1.00 28.28 191 PRO B O 1
ATOM 1562 N N . LEU A 1 186 ? -15.143 -0.839 -21.332 1.00 35.12 192 LEU B N 1
ATOM 1563 C CA . LEU A 1 186 ? -13.847 -1.481 -20.973 1.00 36.24 192 LEU B CA 1
ATOM 1564 C C . LEU A 1 186 ? -13.009 -0.527 -20.121 1.00 43.16 192 LEU B C 1
ATOM 1565 O O . LEU A 1 186 ? -12.226 -0.999 -19.290 1.00 49.20 192 LEU B O 1
#